Protein AF-A0A0D2XJ48-F1 (afdb_monomer)

Structure (mmCIF, N/CA/C/O backbone):
data_AF-A0A0D2XJ48-F1
#
_entry.id   AF-A0A0D2XJ48-F1
#
loop_
_atom_site.group_PDB
_atom_site.id
_atom_site.type_symbol
_atom_site.label_atom_id
_atom_site.label_alt_id
_atom_site.label_comp_id
_atom_site.label_asym_id
_atom_site.label_entity_id
_atom_site.label_seq_id
_atom_site.pdbx_PDB_ins_code
_atom_site.Cartn_x
_atom_site.Cartn_y
_atom_site.Cartn_z
_atom_site.occupancy
_atom_site.B_iso_or_equiv
_atom_site.auth_seq_id
_atom_site.auth_comp_id
_atom_site.auth_asym_id
_atom_site.auth_atom_id
_atom_site.pdbx_PDB_model_num
ATOM 1 N N . MET A 1 1 ? 9.171 -16.024 -5.294 1.00 59.59 1 MET A N 1
ATOM 2 C CA . MET A 1 1 ? 7.859 -16.659 -5.575 1.00 59.59 1 MET A CA 1
ATOM 3 C C . MET A 1 1 ? 7.313 -16.249 -6.944 1.00 59.59 1 MET A C 1
ATOM 5 O O . MET A 1 1 ? 6.963 -17.131 -7.716 1.00 59.59 1 MET A O 1
ATOM 9 N N . PHE A 1 2 ? 7.328 -14.957 -7.291 1.00 69.44 2 PHE A N 1
ATOM 10 C CA . PHE A 1 2 ? 6.800 -14.443 -8.563 1.00 69.44 2 PHE A CA 1
ATOM 11 C C . PHE A 1 2 ? 7.513 -14.964 -9.827 1.00 69.44 2 PHE A C 1
ATOM 13 O O . PHE A 1 2 ? 6.833 -15.448 -10.721 1.00 69.44 2 PHE A O 1
ATOM 20 N N . ILE A 1 3 ? 8.857 -14.976 -9.891 1.00 75.38 3 ILE A N 1
ATOM 21 C CA . ILE A 1 3 ? 9.606 -15.503 -11.062 1.00 75.38 3 ILE A CA 1
ATOM 22 C C . ILE A 1 3 ? 9.156 -16.921 -11.439 1.00 75.38 3 ILE A C 1
ATOM 24 O O . ILE A 1 3 ? 8.896 -17.204 -12.604 1.00 75.38 3 ILE A O 1
ATOM 28 N N . ASN A 1 4 ? 9.015 -17.803 -10.444 1.00 76.44 4 ASN A N 1
ATOM 29 C CA . ASN A 1 4 ? 8.556 -19.174 -10.668 1.00 76.44 4 ASN A CA 1
ATOM 30 C C . ASN A 1 4 ? 7.095 -19.230 -11.131 1.00 76.44 4 ASN A C 1
ATOM 32 O O . ASN A 1 4 ? 6.751 -20.103 -11.920 1.00 76.44 4 ASN A O 1
ATOM 36 N N . ALA A 1 5 ? 6.238 -18.326 -10.648 1.00 77.38 5 ALA A N 1
ATOM 37 C CA . ALA A 1 5 ? 4.845 -18.250 -11.076 1.00 77.38 5 ALA A CA 1
ATOM 38 C C . ALA A 1 5 ? 4.729 -17.781 -12.536 1.00 77.38 5 ALA A C 1
ATOM 40 O O . ALA A 1 5 ? 4.006 -18.404 -13.308 1.00 77.38 5 ALA A O 1
ATOM 41 N N . VAL A 1 6 ? 5.485 -16.749 -12.930 1.00 75.62 6 VAL A N 1
ATOM 42 C CA . VAL A 1 6 ? 5.532 -16.267 -14.321 1.00 75.62 6 VAL A CA 1
ATOM 43 C C . VAL A 1 6 ? 6.097 -17.341 -15.244 1.00 75.62 6 VAL A C 1
ATOM 45 O O . VAL A 1 6 ? 5.481 -17.635 -16.262 1.00 75.62 6 VAL A O 1
ATOM 48 N N . TRP A 1 7 ? 7.191 -18.002 -14.854 1.00 80.25 7 TRP A N 1
ATOM 49 C CA . TRP A 1 7 ? 7.754 -19.111 -15.627 1.00 80.25 7 TRP A CA 1
ATOM 50 C C . TRP A 1 7 ? 6.739 -20.236 -15.838 1.00 80.25 7 TRP A C 1
ATOM 52 O O . TRP A 1 7 ? 6.522 -20.669 -16.963 1.00 80.25 7 TRP A O 1
ATOM 62 N N . ARG A 1 8 ? 6.070 -20.688 -14.771 1.00 81.25 8 ARG A N 1
ATOM 63 C CA . ARG A 1 8 ? 5.076 -21.768 -14.866 1.00 81.25 8 ARG A CA 1
ATOM 64 C C . ARG A 1 8 ? 3.861 -21.391 -15.709 1.00 81.25 8 ARG A C 1
ATOM 66 O O . ARG A 1 8 ? 3.302 -22.265 -16.356 1.00 81.25 8 ARG A O 1
ATOM 73 N N . ARG A 1 9 ? 3.429 -20.127 -15.664 1.00 81.44 9 ARG A N 1
ATOM 74 C CA . ARG A 1 9 ? 2.208 -19.672 -16.342 1.00 81.44 9 ARG A CA 1
ATOM 75 C C . ARG A 1 9 ? 2.442 -19.259 -17.793 1.00 81.44 9 ARG A C 1
ATOM 77 O O . ARG A 1 9 ? 1.570 -19.481 -18.620 1.00 81.44 9 ARG A O 1
ATOM 84 N N . PHE A 1 10 ? 3.585 -18.646 -18.083 1.00 78.94 10 PHE A N 1
ATOM 85 C CA . PHE A 1 10 ? 3.854 -18.010 -19.374 1.00 78.94 10 PHE A CA 1
ATOM 86 C C . PHE A 1 10 ? 5.078 -18.579 -20.095 1.00 78.94 10 PHE A C 1
ATOM 88 O O . PHE A 1 10 ? 5.341 -18.184 -21.224 1.00 78.94 10 PHE A O 1
ATOM 95 N N . GLY A 1 11 ? 5.858 -19.466 -19.467 1.00 79.50 11 GLY A N 1
ATOM 96 C CA . GLY A 1 11 ? 7.087 -20.003 -20.063 1.00 79.50 11 GLY A CA 1
ATOM 97 C C . GLY A 1 11 ? 8.182 -18.952 -20.271 1.00 79.50 11 GLY A C 1
ATOM 98 O O . GLY A 1 11 ? 9.142 -19.200 -20.991 1.00 79.50 11 GLY A O 1
ATOM 99 N N . VAL A 1 12 ? 8.052 -17.774 -19.653 1.00 76.81 12 VAL A N 1
ATOM 100 C CA . VAL A 1 12 ? 9.039 -16.688 -19.702 1.00 76.81 12 VAL A CA 1
ATOM 101 C C . VAL A 1 12 ? 9.658 -16.551 -18.323 1.00 76.81 12 VAL A C 1
ATOM 103 O O . VAL A 1 12 ? 8.947 -16.515 -17.318 1.00 76.81 12 VAL A O 1
ATOM 106 N N . LYS A 1 13 ? 10.991 -16.502 -18.253 1.00 80.62 13 LYS A N 1
ATOM 107 C CA . LYS A 1 13 ? 11.717 -16.333 -16.992 1.00 80.62 13 LYS A CA 1
ATOM 108 C C . LYS A 1 13 ? 12.148 -14.873 -16.849 1.00 80.62 13 LYS A C 1
ATOM 110 O O . LYS A 1 13 ? 13.048 -14.448 -17.569 1.00 80.62 13 LYS A O 1
ATOM 115 N N . PRO A 1 14 ? 11.556 -14.111 -15.915 1.00 78.31 14 PRO A N 1
ATOM 116 C CA . PRO A 1 14 ? 12.022 -12.762 -15.654 1.00 78.31 14 PRO A CA 1
ATOM 117 C C . PRO A 1 14 ? 13.482 -12.719 -15.151 1.00 78.31 14 PRO A C 1
ATOM 119 O O . PRO A 1 14 ? 13.869 -13.535 -14.308 1.00 78.31 14 PRO A O 1
ATOM 122 N N . ARG A 1 15 ? 14.266 -11.744 -15.624 1.00 82.75 15 ARG A N 1
ATOM 123 C CA . ARG A 1 15 ? 15.572 -11.314 -15.106 1.00 82.75 15 ARG A CA 1
ATOM 124 C C . ARG A 1 15 ? 15.387 -10.281 -13.992 1.00 82.75 15 ARG A C 1
ATOM 126 O O . ARG A 1 15 ? 14.520 -9.417 -14.075 1.00 82.75 15 ARG A O 1
ATOM 133 N N . LEU A 1 16 ? 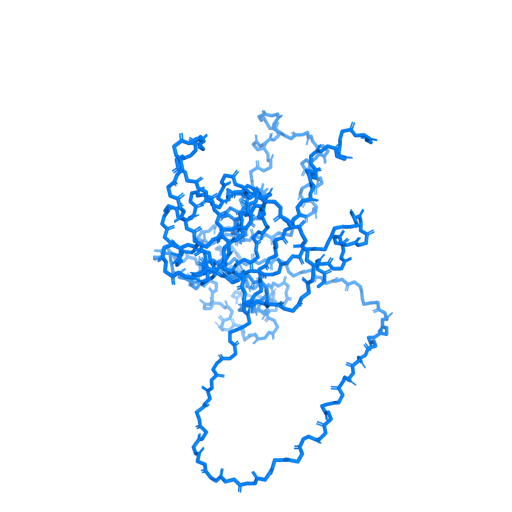16.202 -10.365 -12.942 1.00 83.19 16 LEU A N 1
ATOM 134 C CA . LEU A 1 16 ? 16.249 -9.320 -11.920 1.00 83.19 16 LEU A CA 1
ATOM 135 C C . LEU A 1 16 ? 17.254 -8.239 -12.337 1.00 83.19 16 LEU A C 1
ATOM 137 O O . LEU A 1 16 ? 18.344 -8.590 -12.782 1.00 83.19 16 LEU A O 1
ATOM 141 N N . ILE A 1 17 ? 16.901 -6.957 -12.203 1.00 84.25 17 ILE A N 1
ATOM 142 C CA . ILE A 1 17 ? 17.774 -5.821 -12.566 1.00 84.25 17 ILE A CA 1
ATOM 143 C C . ILE A 1 17 ? 17.780 -4.816 -11.410 1.00 84.25 17 ILE A C 1
ATOM 145 O O . ILE A 1 17 ? 16.722 -4.364 -10.966 1.00 84.25 17 ILE A O 1
ATOM 149 N N . ALA A 1 18 ? 18.949 -4.468 -10.876 1.00 85.81 18 ALA A N 1
ATOM 150 C CA . ALA A 1 18 ? 19.006 -3.469 -9.815 1.00 85.81 18 ALA A CA 1
ATOM 151 C C . ALA A 1 18 ? 18.770 -2.062 -10.395 1.00 85.81 18 ALA A C 1
ATOM 153 O O . ALA A 1 18 ? 19.155 -1.804 -11.535 1.00 85.81 18 ALA A O 1
ATOM 154 N N . PRO A 1 19 ? 18.207 -1.113 -9.622 1.00 87.69 19 PRO A N 1
ATOM 155 C CA . PRO A 1 19 ? 18.116 0.285 -10.050 1.00 87.69 19 PRO A CA 1
ATOM 156 C C . PRO A 1 19 ? 19.453 0.866 -10.536 1.00 87.69 19 PRO A C 1
ATOM 158 O O . PRO A 1 19 ? 19.483 1.604 -11.515 1.00 87.69 19 PRO A O 1
ATOM 161 N N . ALA A 1 20 ? 20.562 0.473 -9.898 1.00 88.31 20 ALA A N 1
ATOM 162 C CA . ALA A 1 20 ? 21.917 0.896 -10.255 1.00 88.31 20 ALA A CA 1
ATOM 163 C C . ALA A 1 20 ? 22.377 0.420 -11.648 1.00 88.31 20 ALA A C 1
ATOM 165 O O . ALA A 1 20 ? 23.288 1.013 -12.227 1.00 88.31 20 ALA A O 1
ATOM 166 N N . ASP A 1 21 ? 21.739 -0.612 -12.204 1.00 89.19 21 ASP A N 1
ATOM 167 C CA . ASP A 1 21 ? 22.064 -1.166 -13.522 1.00 89.19 21 ASP A CA 1
ATOM 168 C C . ASP A 1 21 ? 21.251 -0.517 -14.646 1.00 89.19 21 ASP A C 1
ATOM 170 O O . ASP A 1 21 ? 21.461 -0.838 -15.815 1.00 89.19 21 ASP A O 1
ATOM 174 N N . LEU A 1 22 ? 20.305 0.371 -14.321 1.00 91.00 22 LEU A N 1
ATOM 175 C CA . LEU A 1 22 ? 19.492 1.056 -15.318 1.00 91.00 22 LEU A CA 1
ATOM 176 C C . LEU A 1 22 ? 20.283 2.186 -15.981 1.00 91.00 22 LEU A C 1
ATOM 178 O O . LEU A 1 22 ? 21.027 2.931 -15.340 1.00 91.00 22 LEU A O 1
ATOM 182 N N . ARG A 1 23 ? 20.096 2.327 -17.291 1.00 91.56 23 ARG A N 1
ATOM 183 C CA . ARG A 1 23 ? 20.679 3.387 -18.114 1.00 91.56 23 ARG A CA 1
ATOM 184 C C . ARG A 1 23 ? 19.609 3.957 -19.033 1.00 91.56 23 ARG A C 1
ATOM 186 O O . ARG A 1 23 ? 18.772 3.218 -19.551 1.00 91.56 23 ARG A O 1
ATOM 193 N N . LEU A 1 24 ? 19.667 5.264 -19.257 1.00 92.69 24 LEU A N 1
ATOM 194 C CA . LEU A 1 24 ? 18.896 5.929 -20.300 1.00 92.69 24 LEU A CA 1
ATOM 195 C C . LEU A 1 24 ? 19.838 6.389 -21.399 1.00 92.69 24 LEU A C 1
ATOM 197 O O . LEU A 1 24 ? 20.848 7.032 -21.124 1.00 92.69 24 LEU A O 1
ATOM 201 N N . PHE A 1 25 ? 19.474 6.089 -22.639 1.00 90.94 25 PHE A N 1
ATOM 202 C CA . PHE A 1 25 ? 20.185 6.582 -23.810 1.00 90.94 25 PHE A CA 1
ATOM 203 C C . PHE A 1 25 ? 19.236 7.407 -24.674 1.00 90.94 25 PHE A C 1
ATOM 205 O O . PHE A 1 25 ? 18.121 6.941 -24.931 1.00 90.94 25 PHE A O 1
ATOM 212 N N . PRO A 1 26 ? 19.654 8.593 -25.149 1.00 91.50 26 PRO A N 1
ATOM 213 C CA . PRO A 1 26 ? 18.894 9.340 -26.138 1.00 91.50 26 PRO A CA 1
ATOM 214 C C . PRO A 1 26 ? 18.637 8.486 -27.382 1.00 91.50 26 PRO A C 1
ATOM 216 O O . PRO A 1 26 ? 19.522 7.772 -27.862 1.00 91.50 26 PRO A O 1
ATOM 219 N N . ASP A 1 27 ? 17.418 8.557 -27.900 1.00 88.69 27 ASP A N 1
ATOM 220 C CA . ASP A 1 27 ? 17.022 7.904 -29.139 1.00 88.69 27 ASP A CA 1
ATOM 221 C C . ASP A 1 27 ? 15.947 8.724 -29.848 1.00 88.69 27 ASP A C 1
ATOM 223 O O . ASP A 1 27 ? 14.781 8.730 -29.453 1.00 88.69 27 ASP A O 1
ATOM 227 N N . ALA A 1 28 ? 16.348 9.384 -30.934 1.00 89.50 28 ALA A N 1
ATOM 228 C CA . ALA A 1 28 ? 15.463 10.196 -31.761 1.00 89.50 28 ALA A CA 1
ATOM 229 C C . ALA A 1 28 ? 14.366 9.376 -32.465 1.00 89.50 28 ALA A C 1
ATOM 231 O O . ALA A 1 28 ? 13.389 9.949 -32.941 1.00 89.50 28 ALA A O 1
ATOM 232 N N . ARG A 1 29 ? 14.514 8.047 -32.553 1.00 86.56 29 ARG A N 1
ATOM 233 C CA . ARG A 1 29 ? 13.510 7.153 -33.151 1.00 86.56 29 ARG A CA 1
ATOM 234 C C . ARG A 1 29 ? 12.449 6.717 -32.142 1.00 86.56 29 ARG A C 1
ATOM 236 O O . ARG A 1 29 ? 11.362 6.301 -32.540 1.00 86.56 29 ARG A O 1
ATOM 243 N N . SER A 1 30 ? 12.746 6.810 -30.846 1.00 85.50 30 SER A N 1
ATOM 244 C CA . SER A 1 30 ? 11.808 6.481 -29.776 1.00 85.50 30 SER A CA 1
ATOM 245 C C . SER A 1 30 ? 10.797 7.608 -29.579 1.00 85.50 30 SER A C 1
ATOM 247 O O . SER A 1 30 ? 11.156 8.782 -29.517 1.00 85.50 30 SER A O 1
ATOM 249 N N . LYS A 1 31 ? 9.519 7.259 -29.377 1.00 84.44 31 LYS A N 1
ATOM 250 C CA . LYS A 1 31 ? 8.453 8.236 -29.075 1.00 84.44 31 LYS A CA 1
ATOM 251 C C . LYS A 1 31 ? 8.729 9.054 -27.814 1.00 84.44 31 LYS A C 1
ATOM 253 O O . LYS A 1 31 ? 8.246 10.174 -27.695 1.00 84.44 31 LYS A O 1
ATOM 258 N N . SER A 1 32 ? 9.456 8.482 -26.857 1.00 87.12 32 SER A N 1
ATOM 259 C CA . SER A 1 32 ? 9.808 9.173 -25.620 1.00 87.12 32 SER A CA 1
ATOM 260 C C . SER A 1 32 ? 11.120 9.953 -25.720 1.00 87.12 32 SER A C 1
ATOM 262 O O . SER A 1 32 ? 11.475 10.624 -24.758 1.00 87.12 32 SER A O 1
ATOM 264 N N . GLY A 1 33 ? 11.844 9.846 -26.840 1.00 91.38 33 GLY A N 1
ATOM 265 C CA . GLY A 1 33 ? 13.197 10.379 -27.004 1.00 91.38 33 GLY A CA 1
ATOM 266 C C . GLY A 1 33 ? 14.284 9.556 -26.307 1.00 91.38 33 GLY A C 1
ATOM 267 O O . GLY A 1 33 ? 15.455 9.925 -26.374 1.00 91.38 33 GLY A O 1
ATOM 268 N N . PHE A 1 34 ? 13.924 8.449 -25.643 1.00 92.56 34 PHE A N 1
ATOM 269 C CA . PHE A 1 34 ? 14.854 7.627 -24.870 1.00 92.56 34 PHE A CA 1
ATOM 270 C C . PHE A 1 34 ? 14.627 6.126 -25.059 1.00 92.56 34 PHE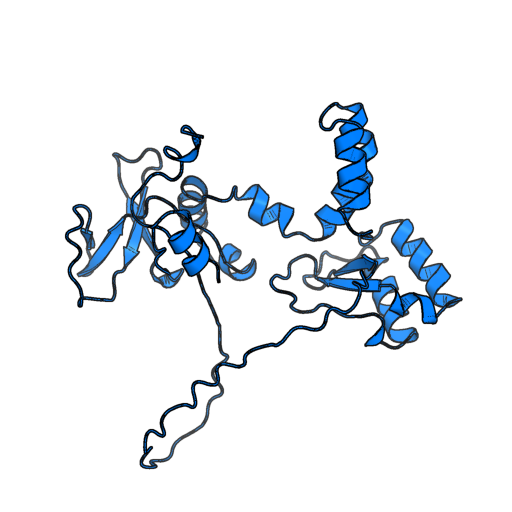 A C 1
ATOM 272 O O . PHE A 1 34 ? 13.492 5.649 -25.196 1.00 92.56 34 PHE A O 1
ATOM 279 N N . ARG A 1 35 ? 15.728 5.379 -24.956 1.00 90.69 35 ARG A N 1
ATOM 280 C CA . ARG A 1 35 ? 15.756 3.931 -24.726 1.00 90.69 35 ARG A CA 1
ATOM 281 C C . ARG A 1 35 ? 16.111 3.653 -23.273 1.00 90.69 35 ARG A C 1
ATOM 283 O O . ARG A 1 35 ? 17.044 4.251 -22.734 1.00 90.69 35 ARG A O 1
ATOM 290 N N . LEU A 1 36 ? 15.355 2.749 -22.657 1.00 91.44 36 LEU A N 1
ATOM 291 C CA . LEU A 1 36 ? 15.633 2.235 -21.322 1.00 91.44 36 LEU A CA 1
ATOM 292 C C . LEU A 1 36 ? 16.476 0.974 -21.470 1.00 91.44 36 LEU A C 1
AT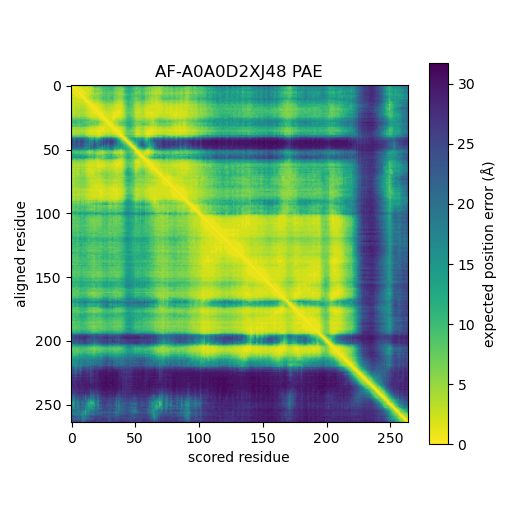OM 294 O O . LEU A 1 36 ? 16.049 0.041 -22.142 1.00 91.44 36 LEU A O 1
ATOM 298 N N . CYS A 1 37 ? 17.644 0.938 -20.842 1.00 90.81 37 CYS A N 1
ATOM 299 C CA . CYS A 1 37 ? 18.577 -0.176 -20.954 1.00 90.81 37 CYS A CA 1
ATOM 300 C C . CYS A 1 37 ? 19.047 -0.660 -19.582 1.00 90.81 37 CYS A C 1
ATOM 302 O O . CYS A 1 37 ? 18.974 0.064 -18.589 1.00 90.81 37 CYS A O 1
ATOM 304 N N . SER A 1 38 ? 19.560 -1.886 -19.545 1.00 90.00 38 SER A N 1
ATOM 305 C CA . SER A 1 38 ? 20.201 -2.493 -18.381 1.00 90.00 38 SER A CA 1
ATOM 306 C C . SER A 1 38 ? 21.627 -2.906 -18.709 1.00 90.00 38 SER A C 1
ATOM 308 O O . SER A 1 38 ? 21.878 -3.486 -19.767 1.00 90.00 38 SER A O 1
ATOM 310 N N . VAL A 1 39 ? 22.546 -2.642 -17.781 1.00 89.00 39 VAL A N 1
ATOM 311 C CA . VAL A 1 39 ? 23.914 -3.167 -17.826 1.00 89.00 39 VAL A CA 1
ATOM 312 C C . VAL A 1 39 ? 23.894 -4.685 -17.626 1.00 89.00 39 VAL A C 1
ATOM 314 O O . VAL A 1 39 ? 23.168 -5.212 -16.778 1.00 89.00 39 VAL A O 1
ATOM 317 N N . ILE A 1 40 ? 24.682 -5.398 -18.430 1.00 84.19 40 ILE A N 1
ATOM 318 C CA . ILE A 1 40 ? 24.895 -6.839 -18.303 1.00 84.19 40 ILE A CA 1
ATOM 319 C C . ILE A 1 40 ? 26.248 -7.079 -17.632 1.00 84.19 40 ILE A C 1
ATOM 321 O O . ILE A 1 40 ? 27.288 -6.714 -18.174 1.00 84.19 40 ILE A O 1
ATOM 325 N N . HIS A 1 41 ? 26.220 -7.743 -16.476 1.00 76.19 41 HIS A N 1
ATOM 326 C CA . HIS A 1 41 ? 27.425 -8.107 -15.716 1.00 76.19 41 HIS A CA 1
ATOM 327 C C . HIS A 1 41 ? 27.948 -9.512 -16.028 1.00 76.19 41 HIS A C 1
ATOM 329 O O . HIS A 1 41 ? 29.082 -9.831 -15.683 1.00 76.19 41 HIS A O 1
ATOM 335 N N . ASP A 1 42 ? 27.139 -10.350 -16.680 1.00 67.31 42 ASP A N 1
ATOM 336 C CA . ASP A 1 42 ? 27.473 -11.746 -16.954 1.00 67.31 42 ASP A CA 1
ATOM 337 C C . ASP A 1 42 ? 27.963 -11.925 -18.400 1.00 67.31 42 ASP A C 1
ATOM 339 O O . ASP A 1 42 ? 27.241 -11.618 -19.354 1.00 67.31 42 ASP A O 1
ATOM 343 N N . ARG A 1 43 ? 29.205 -12.400 -18.568 1.00 54.62 43 ARG A N 1
ATOM 344 C CA . ARG A 1 43 ? 29.747 -12.836 -19.871 1.00 54.62 43 ARG A CA 1
ATOM 345 C C . ARG A 1 43 ? 29.484 -14.322 -20.133 1.00 54.62 43 ARG A C 1
ATOM 347 O O . ARG A 1 43 ? 29.711 -14.770 -21.257 1.00 54.62 43 ARG A O 1
ATOM 354 N N . ASP A 1 44 ? 28.982 -15.066 -19.148 1.00 44.97 44 ASP A N 1
ATOM 355 C CA . ASP A 1 44 ? 28.867 -16.516 -19.224 1.00 44.97 44 ASP A CA 1
ATOM 356 C C . ASP A 1 44 ? 27.435 -16.947 -19.549 1.00 44.97 44 ASP A C 1
ATOM 358 O O . ASP A 1 44 ? 26.589 -17.175 -18.689 1.00 44.97 44 ASP A O 1
ATOM 362 N N . GLY A 1 45 ? 27.169 -17.117 -20.843 1.00 44.22 45 GLY A N 1
ATOM 363 C CA . GLY A 1 45 ? 26.006 -17.872 -21.298 1.00 44.22 45 GLY A CA 1
ATOM 364 C C . GLY A 1 45 ? 25.349 -17.268 -22.521 1.00 44.22 45 GLY A C 1
ATOM 365 O O . GLY A 1 45 ? 24.721 -16.214 -22.467 1.00 44.22 45 GLY A O 1
ATOM 366 N N . GLN A 1 46 ? 25.493 -17.981 -23.634 1.00 48.22 46 GLN A N 1
ATOM 367 C CA . GLN A 1 46 ? 24.872 -17.711 -24.921 1.00 48.22 46 GLN A CA 1
ATOM 368 C C . GLN A 1 46 ? 23.413 -17.264 -24.784 1.00 48.22 46 GLN A C 1
ATOM 370 O O . GLN A 1 46 ? 22.522 -18.075 -24.547 1.00 48.22 46 GLN A O 1
ATOM 375 N N . VAL A 1 47 ? 23.161 -15.985 -25.053 1.00 46.66 47 VAL A N 1
ATOM 376 C CA . VAL A 1 47 ? 21.920 -15.605 -25.717 1.00 46.66 47 VAL A CA 1
ATOM 377 C C . VAL A 1 47 ? 22.259 -14.592 -26.801 1.00 46.66 47 VAL A C 1
ATOM 379 O O . VAL A 1 47 ? 22.649 -13.458 -26.524 1.00 46.66 47 VAL A O 1
ATOM 382 N N . LEU A 1 48 ? 22.177 -15.056 -28.047 1.00 46.16 48 LEU A N 1
ATOM 383 C CA . LEU A 1 48 ? 22.206 -14.245 -29.258 1.00 46.16 48 LEU A CA 1
ATOM 384 C C . LEU A 1 48 ? 20.939 -13.379 -29.266 1.00 46.16 48 LEU A C 1
ATOM 386 O O . LEU A 1 48 ? 19.891 -13.805 -29.744 1.00 46.16 48 LEU A O 1
ATOM 390 N N . HIS A 1 49 ? 21.007 -12.182 -28.690 1.00 50.91 49 HIS A N 1
ATOM 391 C CA . HIS A 1 49 ? 19.938 -11.194 -28.805 1.00 50.91 49 HIS A CA 1
ATOM 392 C C . HIS A 1 49 ? 20.429 -9.997 -29.617 1.00 50.91 49 HIS A C 1
ATOM 394 O O . HIS A 1 49 ? 21.482 -9.425 -29.344 1.00 50.91 49 HIS A O 1
ATOM 400 N N . THR A 1 50 ? 19.640 -9.632 -30.625 1.00 52.81 50 THR A N 1
ATOM 401 C CA . THR A 1 50 ? 19.905 -8.637 -31.677 1.00 52.81 50 THR A CA 1
ATOM 402 C C . THR A 1 50 ? 20.024 -7.183 -31.198 1.00 52.81 50 THR A C 1
ATOM 404 O O . THR A 1 50 ? 20.241 -6.302 -32.021 1.00 52.81 50 THR A O 1
ATOM 407 N N . TRP A 1 51 ? 19.910 -6.911 -29.894 1.00 65.31 51 TRP A N 1
ATOM 408 C CA . TRP A 1 51 ? 19.778 -5.548 -29.350 1.00 65.31 51 TRP A CA 1
ATOM 409 C C . TRP A 1 51 ? 20.737 -5.245 -28.190 1.00 65.31 51 TRP A C 1
ATOM 411 O O . TRP A 1 51 ? 20.447 -4.414 -27.328 1.00 65.31 51 TRP A O 1
ATOM 421 N N . ARG A 1 52 ? 21.892 -5.919 -28.154 1.00 77.62 52 ARG A N 1
ATOM 422 C CA . ARG A 1 52 ? 23.001 -5.554 -27.262 1.00 77.62 52 ARG A CA 1
ATOM 423 C C . ARG A 1 52 ? 23.894 -4.528 -27.939 1.00 77.62 52 ARG A C 1
ATOM 425 O O . ARG A 1 52 ? 24.220 -4.675 -29.115 1.00 77.62 52 ARG A O 1
ATOM 432 N N . PHE A 1 53 ? 24.328 -3.522 -27.194 1.00 77.50 53 PHE A N 1
ATOM 433 C CA . PHE A 1 53 ? 25.307 -2.560 -27.687 1.00 77.50 53 PHE A CA 1
ATOM 434 C C . PHE A 1 53 ? 26.306 -2.187 -26.600 1.00 77.50 53 PHE A C 1
ATOM 436 O O . PHE A 1 53 ? 26.028 -2.297 -25.405 1.00 77.50 53 PHE A O 1
ATOM 443 N N . VAL A 1 54 ? 27.485 -1.756 -27.037 1.00 80.75 54 VAL A N 1
ATOM 444 C CA . VAL A 1 54 ? 28.513 -1.213 -26.153 1.00 80.75 54 VAL A CA 1
ATOM 445 C C . VAL A 1 54 ? 28.233 0.276 -25.988 1.00 80.75 54 VAL A C 1
ATOM 447 O O . VAL A 1 54 ? 28.200 1.023 -26.967 1.00 80.75 54 VAL A O 1
ATOM 450 N N . ALA A 1 55 ? 27.967 0.697 -24.757 1.00 78.38 55 ALA A N 1
ATOM 451 C CA . ALA A 1 55 ? 27.777 2.092 -24.400 1.00 78.38 55 ALA A CA 1
ATOM 452 C C . ALA A 1 55 ? 29.102 2.874 -24.527 1.00 78.38 55 ALA A C 1
ATOM 454 O O . ALA A 1 55 ? 30.175 2.268 -24.486 1.00 78.38 55 ALA A O 1
ATOM 455 N N . PRO A 1 56 ? 29.067 4.219 -24.606 1.00 70.94 56 PRO A N 1
ATOM 456 C CA . PRO A 1 56 ? 30.271 5.048 -24.762 1.00 70.94 56 PRO A CA 1
ATOM 457 C C . PRO A 1 56 ? 31.368 4.824 -23.706 1.00 70.94 56 PRO A C 1
ATOM 459 O O . PRO A 1 56 ? 32.534 5.090 -2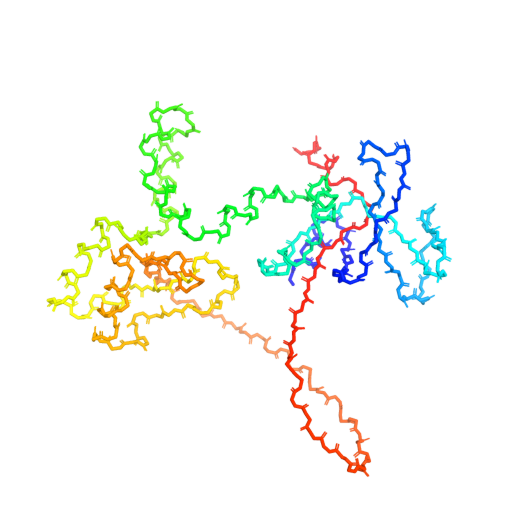3.974 1.00 70.94 56 PRO A O 1
ATOM 462 N N . TYR A 1 57 ? 31.013 4.302 -22.528 1.00 74.38 57 TYR A N 1
ATOM 463 C CA . TYR A 1 57 ? 31.935 4.010 -21.423 1.00 74.38 57 TYR A CA 1
ATOM 464 C C . TYR A 1 57 ? 32.349 2.530 -21.332 1.00 74.38 57 TYR A C 1
ATOM 466 O O . TYR A 1 57 ? 32.884 2.097 -20.316 1.00 74.38 57 TYR A O 1
ATOM 474 N N . GLY A 1 58 ? 32.085 1.733 -22.372 1.00 79.31 58 GLY A N 1
ATOM 475 C CA . GLY A 1 58 ? 32.471 0.320 -22.440 1.00 79.31 58 GLY A CA 1
ATOM 476 C C . GLY A 1 58 ? 31.516 -0.653 -21.741 1.00 79.31 58 GLY A C 1
ATOM 477 O O . GLY A 1 58 ? 31.750 -1.860 -21.776 1.00 79.31 58 GLY A O 1
ATOM 478 N N . GLU A 1 59 ? 30.429 -0.165 -21.134 1.00 85.19 59 GLU A N 1
ATOM 479 C CA . GLU A 1 59 ? 29.384 -1.019 -20.561 1.00 85.19 59 GLU A CA 1
ATOM 480 C C . GLU A 1 59 ? 28.622 -1.753 -21.674 1.00 85.19 59 GLU A C 1
ATOM 482 O O . GLU A 1 59 ? 28.237 -1.153 -22.678 1.00 85.19 59 GLU A O 1
ATOM 487 N N . ILE A 1 60 ? 28.365 -3.049 -21.494 1.00 86.50 60 ILE A N 1
ATOM 488 C CA . ILE A 1 60 ? 27.476 -3.798 -22.387 1.00 86.50 60 ILE A CA 1
ATOM 489 C C . ILE A 1 60 ? 26.050 -3.608 -21.882 1.00 86.50 60 ILE A C 1
ATOM 491 O O . ILE A 1 60 ? 25.724 -3.989 -20.755 1.00 86.50 60 ILE A O 1
ATOM 495 N N . CYS A 1 61 ? 25.201 -3.034 -22.726 1.00 87.62 61 CYS A N 1
ATOM 496 C CA . CYS A 1 61 ? 23.817 -2.736 -22.398 1.00 87.62 61 CYS A CA 1
ATOM 497 C C . CYS A 1 61 ? 22.848 -3.543 -23.263 1.00 87.62 61 CYS A C 1
ATOM 499 O O . CYS A 1 61 ? 23.098 -3.799 -24.441 1.00 87.62 61 CYS A O 1
ATOM 501 N N . GLU A 1 62 ? 21.712 -3.899 -22.672 1.00 87.38 62 GLU A N 1
ATOM 502 C CA . GLU A 1 62 ? 20.562 -4.506 -23.346 1.00 87.38 62 GLU A CA 1
ATOM 503 C C . GLU A 1 62 ? 19.324 -3.633 -23.143 1.00 87.38 62 GLU A C 1
ATOM 505 O O . GLU A 1 62 ? 19.086 -3.135 -22.040 1.00 87.38 62 GLU A O 1
ATOM 510 N N . GLU A 1 63 ? 18.549 -3.440 -24.209 1.00 87.75 63 GLU A N 1
ATOM 511 C CA . GLU A 1 63 ? 17.307 -2.670 -24.161 1.00 87.75 63 GLU A CA 1
ATOM 512 C C . GLU A 1 63 ? 16.208 -3.401 -23.373 1.00 87.75 63 GLU A C 1
ATOM 514 O O . GLU A 1 63 ? 16.020 -4.614 -23.476 1.00 87.75 63 GLU A O 1
ATOM 519 N N . ILE A 1 64 ? 15.461 -2.633 -22.582 1.00 87.50 64 ILE A N 1
ATOM 520 C CA . ILE A 1 64 ? 14.342 -3.092 -21.767 1.00 87.50 64 ILE A CA 1
ATOM 521 C C . ILE A 1 64 ? 13.030 -2.631 -22.406 1.00 87.50 64 ILE A C 1
ATOM 523 O O . ILE A 1 64 ? 12.749 -1.433 -22.500 1.00 87.50 64 ILE A O 1
ATOM 527 N N . TYR A 1 65 ? 12.183 -3.595 -22.763 1.00 85.38 65 TYR A N 1
ATOM 528 C CA . TYR A 1 65 ? 10.878 -3.333 -23.382 1.00 85.38 65 TYR A CA 1
ATOM 529 C C . TYR A 1 65 ? 9.718 -3.302 -22.381 1.00 85.38 65 TYR A C 1
ATOM 531 O O . TYR A 1 65 ? 8.760 -2.560 -22.579 1.00 85.38 65 TYR A O 1
ATOM 539 N N . GLN A 1 66 ? 9.803 -4.069 -21.291 1.00 85.25 66 GLN A N 1
ATOM 540 C CA . GLN A 1 66 ? 8.742 -4.159 -20.289 1.00 85.25 66 GLN A CA 1
ATOM 541 C C . GLN A 1 66 ? 9.323 -4.316 -18.883 1.00 85.25 66 GLN A C 1
ATOM 543 O O . GLN A 1 66 ? 10.328 -5.004 -18.689 1.00 85.25 66 GLN A O 1
ATOM 548 N N . VAL A 1 67 ? 8.679 -3.690 -17.893 1.00 83.00 67 VAL A N 1
ATOM 549 C CA . VAL A 1 67 ? 9.141 -3.703 -16.498 1.00 83.00 67 VAL A CA 1
ATOM 550 C C . VAL A 1 67 ? 8.025 -4.082 -15.525 1.00 83.00 67 VAL A C 1
ATOM 552 O O . VAL A 1 67 ? 6.883 -3.645 -15.660 1.00 83.00 67 VAL A O 1
ATOM 555 N N . GLY A 1 68 ? 8.359 -4.896 -14.523 1.00 82.12 68 GLY A N 1
ATOM 556 C CA . GLY A 1 68 ? 7.533 -5.130 -13.343 1.00 82.12 68 GLY A CA 1
ATOM 557 C C . GLY A 1 68 ? 8.201 -4.490 -12.130 1.00 82.12 68 GLY A C 1
ATOM 558 O O . GLY A 1 68 ? 9.355 -4.777 -11.819 1.00 82.12 68 GLY A O 1
ATOM 559 N N . LEU A 1 69 ? 7.499 -3.600 -11.434 1.00 81.62 69 LEU A N 1
ATOM 560 C CA . LEU A 1 69 ? 8.078 -2.919 -10.277 1.00 81.62 69 LEU A CA 1
ATOM 561 C C . LEU A 1 69 ? 7.821 -3.695 -8.986 1.00 81.62 69 LEU A C 1
ATOM 563 O O . LEU A 1 69 ? 6.677 -3.959 -8.625 1.00 81.62 69 LEU A O 1
ATOM 567 N N . GLU A 1 70 ? 8.905 -4.003 -8.275 1.00 78.62 70 GLU A N 1
ATOM 568 C CA . GLU A 1 70 ? 8.888 -4.543 -6.910 1.00 78.62 70 GLU A CA 1
ATOM 569 C C . GLU A 1 70 ? 9.791 -3.707 -5.981 1.00 78.62 70 GLU A C 1
ATOM 571 O O . GLU A 1 70 ? 10.593 -4.232 -5.214 1.00 78.62 70 GLU A O 1
ATOM 576 N N . LEU A 1 71 ? 9.675 -2.380 -6.066 1.00 75.44 71 LEU A N 1
ATOM 577 C CA . LEU A 1 71 ? 10.461 -1.435 -5.266 1.00 75.44 71 LEU A CA 1
ATOM 578 C C . LEU A 1 71 ? 9.713 -1.007 -4.000 1.00 75.44 71 LEU A C 1
ATOM 580 O O . LEU A 1 71 ? 8.490 -0.855 -3.995 1.00 75.44 71 LEU A O 1
ATOM 584 N N . HIS A 1 72 ? 10.452 -0.746 -2.924 1.00 75.38 72 HIS A N 1
ATOM 585 C CA . HIS A 1 72 ? 9.930 0.029 -1.806 1.00 75.38 72 HIS A CA 1
ATOM 586 C C . HIS A 1 72 ? 9.678 1.479 -2.238 1.00 75.38 72 HIS A C 1
ATOM 588 O O . HIS A 1 72 ? 10.383 2.021 -3.086 1.00 75.38 72 HIS A O 1
ATOM 594 N N . GLN A 1 73 ? 8.732 2.157 -1.584 1.00 73.81 73 GLN A N 1
ATOM 595 C CA . GLN A 1 73 ? 8.391 3.547 -1.907 1.00 73.81 73 GLN A CA 1
ATOM 596 C C . GLN A 1 73 ? 9.613 4.481 -1.884 1.00 73.81 73 GLN A C 1
ATOM 598 O O . GLN A 1 73 ? 9.755 5.331 -2.753 1.00 73.81 73 GLN A O 1
ATOM 603 N N . ARG A 1 74 ? 10.529 4.293 -0.923 1.00 76.88 74 ARG A N 1
ATOM 604 C CA . ARG A 1 74 ? 11.781 5.066 -0.837 1.00 76.88 74 ARG A CA 1
ATOM 605 C C . ARG A 1 74 ? 12.722 4.828 -2.020 1.00 76.88 74 ARG A C 1
ATOM 607 O O . ARG A 1 74 ? 13.398 5.752 -2.440 1.00 76.88 74 ARG A O 1
ATOM 614 N N . GLU A 1 75 ? 12.764 3.603 -2.543 1.00 79.69 75 GLU A N 1
ATOM 615 C CA . GLU A 1 75 ? 13.604 3.254 -3.693 1.00 79.69 75 GLU A CA 1
ATOM 616 C C . GLU A 1 75 ? 13.018 3.865 -4.964 1.00 79.69 75 GLU A C 1
ATOM 618 O O . GLU A 1 75 ? 13.760 4.371 -5.795 1.00 79.69 75 GLU A O 1
ATOM 623 N N . LEU A 1 76 ? 11.687 3.889 -5.078 1.00 81.19 76 LEU A N 1
ATOM 624 C CA . LEU A 1 76 ? 11.002 4.570 -6.170 1.00 81.19 76 LEU A CA 1
ATOM 625 C C . LEU A 1 76 ? 11.260 6.084 -6.141 1.00 81.19 76 LEU A C 1
ATOM 627 O O . LEU A 1 76 ? 11.555 6.668 -7.174 1.00 81.19 76 LEU A O 1
ATOM 631 N N . LEU A 1 77 ? 11.183 6.713 -4.964 1.00 81.94 77 LEU A N 1
ATOM 632 C CA . LEU A 1 77 ? 11.437 8.150 -4.798 1.00 81.94 77 LEU A CA 1
ATOM 633 C C . LEU A 1 77 ? 12.907 8.545 -5.002 1.00 81.94 77 LEU A C 1
ATOM 635 O O . LEU A 1 77 ? 13.181 9.712 -5.250 1.00 81.94 77 LEU A O 1
ATOM 639 N N . ALA A 1 78 ? 13.836 7.595 -4.885 1.00 86.94 78 ALA A N 1
ATOM 640 C CA . ALA A 1 78 ? 15.259 7.824 -5.120 1.00 86.94 78 ALA A CA 1
ATOM 641 C C . ALA A 1 78 ? 15.645 7.767 -6.610 1.00 86.94 78 ALA A C 1
ATOM 643 O O . ALA A 1 78 ? 16.785 8.067 -6.952 1.00 86.94 78 ALA A O 1
ATOM 644 N N . LEU A 1 79 ? 14.733 7.346 -7.493 1.00 88.56 79 LEU A N 1
ATOM 645 C CA . LEU A 1 79 ? 14.974 7.349 -8.932 1.00 88.56 79 LEU A CA 1
ATOM 646 C C . LEU A 1 79 ? 14.819 8.760 -9.500 1.00 88.56 79 LEU A C 1
ATOM 648 O O . LEU A 1 79 ? 13.869 9.472 -9.178 1.00 88.56 79 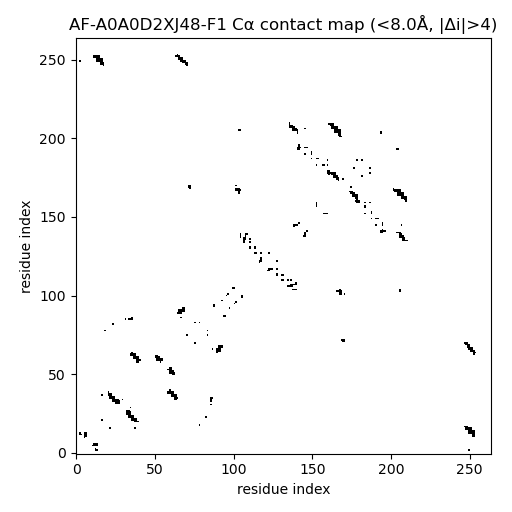LEU A O 1
ATOM 652 N N . GLU A 1 80 ? 15.709 9.115 -10.424 1.00 91.25 80 GLU A N 1
ATOM 653 C CA . GLU A 1 80 ? 15.622 10.377 -11.156 1.00 91.25 80 GLU A CA 1
ATOM 654 C C . GLU A 1 80 ? 14.278 10.513 -11.901 1.00 91.25 80 GLU A C 1
ATOM 656 O O . GLU A 1 80 ? 13.779 9.521 -12.454 1.00 91.25 80 GLU A O 1
ATOM 661 N N . PRO A 1 81 ? 13.697 11.726 -11.999 1.00 91.56 81 PRO A N 1
ATOM 662 C CA . PRO A 1 81 ? 12.384 11.933 -12.613 1.00 91.56 81 PRO A CA 1
ATOM 663 C C . PRO A 1 81 ? 12.258 11.374 -14.036 1.00 91.56 81 PRO A C 1
ATOM 665 O O . PRO A 1 81 ? 11.244 10.764 -14.380 1.00 91.56 81 PRO A O 1
ATOM 668 N N . GLU A 1 82 ? 13.296 11.527 -14.864 1.00 93.31 82 GLU A N 1
ATOM 669 C CA . GLU A 1 82 ? 13.271 11.009 -16.236 1.00 93.31 82 GLU A CA 1
ATOM 670 C C . GLU A 1 82 ? 13.363 9.474 -16.266 1.00 93.31 82 GLU A C 1
ATOM 672 O O . GLU A 1 82 ? 12.673 8.829 -17.053 1.00 93.31 82 GLU A O 1
ATOM 677 N N . MET A 1 83 ? 14.115 8.858 -15.345 1.00 92.44 83 MET A N 1
ATOM 678 C CA . MET A 1 83 ? 14.128 7.399 -15.181 1.00 92.44 83 MET A CA 1
ATOM 679 C C . MET A 1 83 ? 12.740 6.883 -14.802 1.00 92.44 83 MET A C 1
ATOM 681 O O . MET A 1 83 ? 12.234 5.947 -15.426 1.00 92.44 83 MET A O 1
ATOM 685 N N . LEU A 1 84 ? 12.083 7.534 -13.838 1.00 90.00 84 LEU A N 1
ATOM 686 C CA . LEU A 1 84 ? 10.711 7.212 -13.454 1.00 90.00 84 LEU A CA 1
ATOM 687 C C . LEU A 1 84 ? 9.755 7.322 -14.637 1.00 90.00 84 LEU A C 1
ATOM 689 O O . LEU A 1 84 ? 8.954 6.414 -14.851 1.00 90.00 84 LEU A O 1
ATOM 693 N N . ARG A 1 85 ? 9.855 8.383 -15.442 1.00 90.56 85 ARG A N 1
ATOM 694 C CA . ARG A 1 85 ? 9.027 8.557 -16.641 1.00 90.56 85 ARG A CA 1
ATOM 695 C C . ARG A 1 85 ? 9.215 7.405 -17.627 1.00 90.56 85 ARG A C 1
ATOM 697 O O . ARG A 1 85 ? 8.230 6.819 -18.074 1.00 90.56 85 ARG A O 1
ATOM 704 N N . GLN A 1 86 ? 10.457 7.037 -17.934 1.00 91.06 86 GLN A N 1
ATOM 705 C CA . GLN A 1 86 ? 10.746 5.966 -18.892 1.00 91.06 86 GLN A CA 1
ATOM 706 C C . GLN A 1 86 ? 10.329 4.580 -18.389 1.00 91.06 86 GLN A C 1
ATOM 708 O O . GLN A 1 86 ? 9.845 3.768 -19.184 1.00 91.06 86 GLN A O 1
ATOM 713 N N . ILE A 1 87 ? 10.456 4.328 -17.085 1.00 89.81 87 ILE A N 1
ATOM 714 C CA . ILE A 1 87 ? 9.915 3.140 -16.414 1.00 89.81 87 ILE A CA 1
ATOM 715 C C . ILE A 1 87 ? 8.387 3.129 -16.511 1.00 89.81 87 ILE A C 1
ATOM 717 O O . ILE A 1 87 ? 7.810 2.118 -16.900 1.00 89.81 87 ILE A O 1
ATOM 721 N N . SER A 1 88 ? 7.730 4.255 -16.221 1.00 87.88 88 SER A N 1
ATOM 722 C CA . SER A 1 88 ? 6.264 4.380 -16.211 1.00 87.88 88 SER A CA 1
ATOM 723 C C . SER A 1 88 ? 5.638 4.024 -17.557 1.00 87.88 88 SER A C 1
ATOM 725 O O . SER A 1 88 ? 4.594 3.383 -17.597 1.00 87.88 88 SER A O 1
ATOM 727 N N . LEU A 1 89 ? 6.296 4.394 -18.659 1.00 88.38 89 LEU A N 1
ATOM 728 C CA . LEU A 1 89 ? 5.840 4.097 -20.022 1.00 88.38 89 LEU A CA 1
ATOM 729 C C . LEU A 1 89 ? 5.911 2.605 -20.387 1.00 88.38 89 LEU A C 1
ATOM 731 O O . LEU A 1 89 ? 5.273 2.185 -21.347 1.00 88.38 89 LEU A O 1
ATOM 735 N N . ARG A 1 90 ? 6.704 1.816 -19.653 1.00 86.62 90 ARG A N 1
ATOM 736 C CA . ARG A 1 90 ? 6.985 0.393 -19.925 1.00 86.62 90 ARG A CA 1
ATOM 737 C C . ARG A 1 90 ? 6.494 -0.523 -18.804 1.00 86.62 90 ARG A C 1
ATOM 739 O O . ARG A 1 90 ? 6.657 -1.744 -18.879 1.00 86.62 90 ARG A O 1
ATOM 746 N N . CYS A 1 91 ? 5.959 0.059 -17.733 1.00 84.06 91 CYS A N 1
ATOM 747 C CA . CYS A 1 91 ? 5.575 -0.674 -16.543 1.00 84.06 91 CYS A CA 1
ATOM 748 C C . CYS A 1 91 ? 4.282 -1.437 -16.792 1.00 84.06 91 CYS A C 1
ATOM 750 O O . CYS A 1 91 ? 3.286 -0.875 -17.239 1.00 84.06 91 CYS A O 1
ATOM 752 N N . PHE A 1 92 ? 4.299 -2.727 -16.464 1.00 77.25 92 PHE A N 1
ATOM 753 C CA . PHE A 1 92 ? 3.100 -3.554 -16.488 1.00 77.25 92 PHE A CA 1
ATOM 754 C C . PHE A 1 92 ? 2.048 -3.041 -15.494 1.00 77.25 92 PHE A C 1
ATOM 756 O O . PHE A 1 92 ? 0.853 -3.061 -15.777 1.00 77.25 92 PHE A O 1
ATOM 763 N N . ASN A 1 93 ? 2.495 -2.549 -14.336 1.00 72.50 93 ASN A N 1
ATOM 764 C CA . ASN A 1 93 ? 1.626 -1.923 -13.349 1.00 72.50 93 ASN A CA 1
ATOM 765 C C . ASN A 1 93 ? 1.501 -0.427 -13.655 1.00 72.50 93 ASN A C 1
ATOM 767 O O . ASN A 1 93 ? 2.508 0.275 -13.730 1.00 72.50 93 ASN A O 1
ATOM 771 N N . ASP A 1 94 ? 0.274 0.083 -13.748 1.00 77.81 94 ASP A N 1
ATOM 772 C CA . ASP A 1 94 ? 0.043 1.527 -13.817 1.00 77.81 94 ASP A CA 1
ATOM 773 C C . ASP A 1 94 ? 0.663 2.210 -12.580 1.00 77.81 94 ASP A C 1
ATOM 775 O O . ASP A 1 94 ? 0.430 1.786 -11.445 1.00 77.81 94 ASP A O 1
ATOM 779 N N . MET A 1 95 ? 1.453 3.270 -12.771 1.00 77.31 95 MET A N 1
ATOM 780 C CA . MET A 1 95 ? 2.114 3.968 -11.660 1.00 77.31 95 MET A CA 1
ATOM 781 C C . MET A 1 95 ? 1.131 4.530 -10.634 1.00 77.31 95 MET A C 1
ATOM 783 O O . MET A 1 95 ? 1.444 4.565 -9.446 1.00 77.31 95 MET A O 1
ATOM 787 N N . ARG A 1 96 ? -0.076 4.917 -11.056 1.00 76.12 96 ARG A N 1
ATOM 788 C CA . ARG A 1 96 ? -1.151 5.320 -10.142 1.00 76.12 96 ARG A CA 1
ATOM 789 C C . ARG A 1 96 ? -1.581 4.141 -9.285 1.00 76.12 96 ARG A C 1
ATOM 791 O O . ARG A 1 96 ? -1.845 4.329 -8.109 1.00 76.12 96 ARG A O 1
ATOM 798 N N . THR A 1 97 ? -1.588 2.926 -9.831 1.00 72.81 97 THR A N 1
ATOM 799 C CA . THR A 1 97 ? -1.848 1.712 -9.044 1.00 72.81 97 THR A CA 1
ATOM 800 C C . THR A 1 97 ? -0.762 1.520 -7.991 1.00 72.81 97 THR A C 1
ATOM 802 O O . THR A 1 97 ? -1.083 1.317 -6.829 1.00 72.81 97 THR A O 1
ATOM 805 N N . ILE A 1 98 ? 0.515 1.669 -8.346 1.00 73.81 98 ILE A N 1
ATOM 806 C CA . ILE A 1 98 ? 1.617 1.536 -7.378 1.00 73.81 98 ILE A CA 1
ATOM 807 C C . ILE A 1 98 ? 1.511 2.608 -6.283 1.00 73.81 98 ILE A C 1
ATOM 809 O O . ILE A 1 98 ? 1.571 2.299 -5.099 1.00 73.81 98 ILE A O 1
ATOM 813 N N . LEU A 1 99 ? 1.303 3.869 -6.656 1.00 72.25 99 LEU A N 1
ATOM 814 C CA . LEU A 1 99 ? 1.307 4.978 -5.702 1.00 72.25 99 LEU A CA 1
ATOM 815 C C . LEU A 1 99 ? 0.028 5.062 -4.857 1.00 72.25 99 LEU A C 1
ATOM 817 O O . LEU A 1 99 ? 0.100 5.444 -3.692 1.00 72.25 99 LEU A O 1
ATOM 821 N N . LEU A 1 100 ? -1.131 4.706 -5.419 1.00 74.12 100 LEU A N 1
ATOM 822 C CA . LEU A 1 100 ? -2.422 4.804 -4.733 1.00 74.12 100 LEU A CA 1
ATOM 823 C C . LEU A 1 100 ? -2.806 3.495 -4.041 1.00 74.12 100 LEU A C 1
ATOM 825 O O . LEU A 1 100 ? -3.217 3.524 -2.889 1.00 74.12 100 LEU A O 1
ATOM 829 N N . VAL A 1 101 ? -2.657 2.332 -4.682 1.00 68.81 101 VAL A N 1
ATOM 830 C CA . VAL A 1 101 ? -3.126 1.058 -4.094 1.00 68.81 101 VAL A CA 1
ATOM 831 C C . VAL A 1 101 ? -2.238 0.597 -2.937 1.00 68.81 101 VAL A C 1
ATOM 833 O O . VAL A 1 101 ? -2.722 -0.073 -2.025 1.00 68.81 101 VAL A O 1
ATOM 836 N N . HIS A 1 102 ? -0.956 0.975 -2.913 1.00 72.06 102 HIS A N 1
ATOM 837 C CA . HIS A 1 102 ? -0.097 0.688 -1.760 1.00 72.06 102 HIS A CA 1
ATOM 838 C C . HIS A 1 102 ? -0.354 1.605 -0.557 1.00 72.06 102 HIS A C 1
ATOM 840 O O . HIS A 1 102 ? 0.072 1.272 0.553 1.00 72.06 102 HIS A O 1
ATOM 846 N N . ASP A 1 103 ? -1.077 2.711 -0.743 1.00 81.88 103 ASP A N 1
ATOM 847 C CA . ASP A 1 103 ? -1.511 3.559 0.358 1.00 81.88 103 ASP A CA 1
ATOM 848 C C . ASP A 1 103 ? -2.665 2.885 1.107 1.00 81.88 103 ASP A C 1
ATOM 850 O O . ASP A 1 103 ? -3.790 2.767 0.618 1.00 81.88 103 ASP A O 1
ATOM 854 N N . LYS A 1 104 ? -2.404 2.446 2.341 1.00 87.62 104 LYS A N 1
ATOM 855 C CA . LYS A 1 104 ? -3.405 1.699 3.119 1.00 87.62 104 LYS A CA 1
ATOM 856 C C . LYS A 1 104 ? -4.646 2.519 3.468 1.00 87.62 104 LYS A C 1
ATOM 858 O O . LYS A 1 104 ? -5.677 1.920 3.779 1.00 87.62 104 LYS A O 1
ATOM 863 N N . ARG A 1 105 ? -4.597 3.856 3.388 1.00 88.81 105 ARG A N 1
ATOM 864 C CA . ARG A 1 105 ? -5.795 4.695 3.545 1.00 88.81 105 ARG A CA 1
ATOM 865 C C . ARG A 1 105 ? -6.795 4.434 2.435 1.00 88.81 105 ARG A C 1
ATOM 867 O O . ARG A 1 105 ? -7.986 4.540 2.702 1.00 88.81 105 ARG A O 1
ATOM 874 N N . MET A 1 106 ? -6.348 4.043 1.238 1.00 89.25 106 MET A N 1
ATOM 875 C CA . MET A 1 106 ? -7.253 3.743 0.130 1.00 89.25 106 MET A CA 1
ATOM 876 C C . MET A 1 106 ? -8.230 2.618 0.465 1.00 89.25 106 MET A C 1
ATOM 878 O O . MET A 1 106 ? -9.352 2.655 -0.019 1.00 89.25 106 MET A O 1
ATOM 882 N N . LEU A 1 107 ? -7.881 1.682 1.356 1.00 90.75 107 LEU A N 1
ATOM 883 C CA . LEU A 1 107 ? -8.836 0.682 1.847 1.00 90.75 107 LEU A CA 1
ATOM 884 C C . LEU A 1 107 ? -10.004 1.342 2.594 1.00 90.75 107 LEU A C 1
ATOM 886 O O . LEU A 1 107 ? -11.164 1.035 2.336 1.00 90.75 107 LEU A O 1
ATOM 890 N N . GLY A 1 108 ? -9.700 2.286 3.488 1.00 92.31 108 GLY A N 1
ATOM 891 C CA . GLY A 1 108 ? -10.714 3.055 4.208 1.00 92.31 108 GLY A CA 1
ATOM 892 C C . GLY A 1 108 ? -11.496 3.992 3.288 1.00 92.31 108 GLY A C 1
ATOM 893 O O . GLY A 1 108 ? -12.719 4.043 3.373 1.00 92.31 108 GLY A O 1
ATOM 894 N N . ILE A 1 109 ? -10.806 4.696 2.382 1.00 92.69 109 ILE A N 1
ATOM 895 C CA . ILE A 1 109 ? -11.416 5.658 1.452 1.00 92.69 109 ILE A CA 1
ATOM 896 C C . ILE A 1 109 ? -12.372 4.926 0.515 1.00 92.69 109 ILE A C 1
ATOM 898 O O . ILE A 1 109 ? -13.549 5.257 0.482 1.00 92.69 109 ILE A O 1
ATOM 902 N N . VAL A 1 110 ? -11.906 3.882 -0.179 1.00 92.88 110 VAL A N 1
ATOM 903 C CA . VAL A 1 110 ? -12.746 3.108 -1.103 1.00 92.88 110 VAL A CA 1
ATOM 904 C C . VAL A 1 110 ? -13.972 2.572 -0.381 1.00 92.88 110 VAL A C 1
ATOM 906 O O . VAL A 1 110 ? -15.070 2.729 -0.898 1.00 92.88 110 VAL A O 1
ATOM 909 N N . ARG A 1 111 ? -13.814 2.014 0.830 1.00 93.69 111 ARG A N 1
ATOM 910 C CA . ARG A 1 111 ? -14.937 1.499 1.625 1.00 93.69 111 ARG A CA 1
ATOM 911 C C . ARG A 1 111 ? -15.964 2.586 1.971 1.00 93.69 111 ARG A C 1
ATOM 913 O O . ARG A 1 111 ? -17.157 2.302 1.918 1.00 93.69 111 ARG A O 1
ATOM 920 N N . LYS A 1 112 ? -15.528 3.808 2.301 1.00 93.69 112 LYS A N 1
ATOM 921 C CA . LYS A 1 112 ? -16.421 4.952 2.573 1.00 93.69 112 LYS A CA 1
ATOM 922 C C . LYS A 1 112 ? -17.103 5.492 1.318 1.00 93.69 112 LYS A C 1
ATOM 924 O O . LYS A 1 112 ? -18.250 5.916 1.391 1.00 93.69 112 LYS A O 1
ATOM 929 N N . GLU A 1 113 ? -16.420 5.442 0.181 1.00 95.38 113 GLU A N 1
ATOM 930 C CA . GLU A 1 113 ? -16.914 5.960 -1.097 1.00 95.38 113 GLU A CA 1
ATOM 931 C C . GLU A 1 113 ? -17.878 5.003 -1.815 1.00 95.38 113 GLU A C 1
ATOM 933 O O . GLU A 1 113 ? -18.536 5.417 -2.768 1.00 95.38 113 GLU A O 1
ATOM 938 N N . ILE A 1 114 ? -18.025 3.747 -1.362 1.00 96.50 114 ILE A N 1
ATOM 939 C CA . ILE A 1 114 ? -18.920 2.748 -1.980 1.00 96.50 114 ILE A CA 1
ATOM 940 C C . ILE A 1 114 ? -20.311 3.319 -2.328 1.00 96.50 114 ILE A C 1
ATOM 942 O O . ILE A 1 114 ? -20.722 3.157 -3.479 1.00 96.50 114 ILE A O 1
ATOM 946 N N . PRO A 1 115 ? -21.037 4.016 -1.426 1.00 96.81 115 PRO A N 1
ATOM 947 C CA . PRO A 1 115 ? -22.359 4.553 -1.754 1.00 96.81 115 PRO A CA 1
ATOM 948 C C . PRO A 1 115 ? -22.327 5.550 -2.921 1.00 96.81 115 PRO A C 1
ATOM 950 O O . PRO A 1 115 ? -23.191 5.507 -3.796 1.00 96.81 115 PRO A O 1
ATOM 953 N N . GLN A 1 116 ? -21.307 6.411 -2.978 1.00 97.56 116 GLN A N 1
ATOM 954 C CA . GLN A 1 116 ? -21.145 7.386 -4.058 1.00 97.56 116 GLN A CA 1
ATOM 955 C C . GLN A 1 116 ? -20.736 6.715 -5.374 1.00 97.56 116 GLN A C 1
ATOM 957 O O . GLN A 1 116 ? -21.192 7.119 -6.443 1.00 97.56 116 GLN A O 1
ATOM 962 N N . LEU A 1 117 ? -19.910 5.666 -5.312 1.00 96.75 117 LEU A N 1
ATOM 963 C CA . LEU A 1 117 ? -19.527 4.876 -6.484 1.00 96.75 117 LEU A CA 1
ATOM 964 C C . LEU A 1 117 ? -20.738 4.176 -7.114 1.00 96.75 117 LEU A C 1
ATOM 966 O O . LEU A 1 117 ? -20.836 4.137 -8.341 1.00 96.75 117 LEU A O 1
ATOM 970 N N . VAL A 1 118 ? -21.676 3.685 -6.296 1.00 97.56 118 VAL A N 1
ATOM 971 C CA . VAL A 1 118 ? -22.957 3.135 -6.770 1.00 97.56 118 VAL A CA 1
ATOM 972 C C . VAL A 1 118 ? -23.826 4.231 -7.375 1.00 97.56 118 VAL A C 1
ATOM 974 O O . VAL A 1 118 ? -24.302 4.077 -8.497 1.00 97.56 118 VAL A O 1
ATOM 977 N N . ALA A 1 119 ? -23.990 5.359 -6.677 1.00 97.88 119 ALA A N 1
ATOM 978 C CA . ALA A 1 119 ? -24.811 6.476 -7.151 1.00 97.88 119 ALA A CA 1
ATOM 979 C C . ALA A 1 119 ? -24.338 7.022 -8.510 1.00 97.88 119 ALA A C 1
ATOM 981 O O . ALA A 1 119 ? -25.146 7.443 -9.332 1.00 97.88 119 ALA A O 1
ATOM 982 N N . ARG A 1 120 ? -23.026 6.980 -8.767 1.00 97.50 120 ARG A N 1
ATOM 983 C CA . ARG A 1 120 ? -22.410 7.399 -10.034 1.00 97.50 120 ARG A CA 1
ATOM 984 C C . ARG A 1 120 ? -22.377 6.309 -11.110 1.00 97.50 120 ARG A C 1
ATOM 986 O O . ARG A 1 120 ? -21.858 6.567 -12.192 1.00 97.50 120 ARG A O 1
ATOM 993 N N . GLY A 1 121 ? -22.850 5.097 -10.819 1.00 96.25 121 GLY A N 1
ATOM 994 C CA . GLY A 1 121 ? -22.792 3.962 -11.743 1.00 96.25 121 GLY A CA 1
ATOM 995 C C . GLY A 1 121 ? -21.375 3.454 -12.035 1.00 96.25 121 GLY A C 1
ATOM 996 O O . GLY A 1 121 ? -21.171 2.761 -13.026 1.00 96.25 121 GLY A O 1
ATOM 997 N N . VAL A 1 122 ? -20.386 3.788 -11.194 1.00 97.25 122 VAL A N 1
ATOM 998 C CA . VAL A 1 122 ? -19.003 3.290 -11.331 1.00 97.25 122 VAL A CA 1
ATOM 999 C C . VAL A 1 122 ? -18.928 1.811 -10.954 1.00 97.25 122 VAL A C 1
ATOM 1001 O O . VAL A 1 122 ? -18.158 1.057 -11.547 1.00 97.25 122 VAL A O 1
ATOM 1004 N N . VAL A 1 123 ? -19.734 1.393 -9.975 1.00 97.25 123 VAL A N 1
ATOM 1005 C CA . VAL A 1 123 ? -19.895 -0.009 -9.576 1.00 97.25 123 VAL A CA 1
ATOM 1006 C C . VAL A 1 123 ? -21.374 -0.359 -9.458 1.00 97.25 123 VAL A C 1
ATOM 1008 O O . VAL A 1 123 ? -22.202 0.469 -9.082 1.00 97.25 123 VAL A O 1
ATOM 1011 N N . THR A 1 124 ? -21.706 -1.610 -9.754 1.00 97.94 124 THR A N 1
ATOM 1012 C CA . THR A 1 124 ? -23.042 -2.174 -9.518 1.00 97.94 124 THR A CA 1
ATOM 1013 C C . THR A 1 124 ? -23.274 -2.441 -8.028 1.00 97.94 124 THR A C 1
ATOM 1015 O O . THR A 1 124 ? -22.325 -2.547 -7.251 1.00 97.94 124 THR A O 1
ATOM 1018 N N . ALA A 1 125 ? -24.532 -2.635 -7.620 1.00 97.19 125 ALA A N 1
ATOM 1019 C CA . ALA A 1 125 ? -24.868 -2.994 -6.238 1.00 97.19 125 ALA A CA 1
ATOM 1020 C C . ALA A 1 125 ? -24.187 -4.300 -5.776 1.00 97.19 125 ALA A C 1
ATOM 1022 O O . ALA A 1 125 ? -23.699 -4.385 -4.651 1.00 97.19 125 ALA A O 1
ATOM 1023 N N . VAL A 1 126 ? -24.085 -5.297 -6.661 1.00 97.75 126 VAL A N 1
ATOM 1024 C CA . VAL A 1 126 ? -23.413 -6.575 -6.364 1.00 97.75 126 VAL A CA 1
ATOM 1025 C C . VAL A 1 126 ? -21.912 -6.367 -6.143 1.00 97.75 126 VAL A C 1
ATOM 1027 O O . VAL A 1 126 ? -21.341 -6.900 -5.193 1.00 97.75 126 VAL A O 1
ATOM 1030 N N . GLN A 1 127 ? -21.267 -5.552 -6.982 1.00 97.38 127 GLN A N 1
ATOM 1031 C CA . GLN A 1 127 ? -19.852 -5.205 -6.817 1.00 97.38 127 GLN A CA 1
ATOM 1032 C C . GLN A 1 127 ? -19.611 -4.381 -5.547 1.00 97.38 127 GLN A C 1
ATOM 1034 O O . GLN A 1 127 ? -18.624 -4.607 -4.855 1.00 97.38 127 GLN A O 1
ATOM 1039 N N . ALA A 1 128 ? -20.514 -3.458 -5.216 1.00 97.12 128 ALA A N 1
ATOM 1040 C CA . ALA A 1 128 ? -20.456 -2.678 -3.985 1.00 97.12 128 ALA A CA 1
ATOM 1041 C C . ALA A 1 128 ? -20.510 -3.566 -2.736 1.00 97.12 128 ALA A C 1
ATOM 1043 O O . ALA A 1 128 ? -19.709 -3.383 -1.818 1.00 97.12 128 ALA A O 1
ATOM 1044 N N . GLU A 1 129 ? -21.393 -4.565 -2.720 1.00 96.81 129 GLU A N 1
ATOM 1045 C CA . GLU A 1 129 ? -21.471 -5.516 -1.613 1.00 96.81 129 GLU A CA 1
ATOM 1046 C C . GLU A 1 129 ? -20.211 -6.385 -1.522 1.00 96.81 129 GLU A C 1
ATOM 1048 O O . GLU A 1 129 ? -19.638 -6.541 -0.441 1.00 96.81 129 GLU A O 1
ATOM 1053 N N . ALA A 1 130 ? -19.706 -6.865 -2.661 1.00 96.75 130 ALA A N 1
ATOM 1054 C CA . ALA A 1 130 ? -18.442 -7.592 -2.709 1.00 96.75 130 ALA A CA 1
ATOM 1055 C C . ALA A 1 130 ? -17.270 -6.751 -2.166 1.00 96.75 130 ALA A C 1
ATOM 1057 O O . ALA A 1 130 ? -16.451 -7.261 -1.402 1.00 96.75 130 ALA A O 1
ATOM 1058 N N . LEU A 1 131 ? -17.206 -5.454 -2.490 1.00 95.00 131 LEU A N 1
ATOM 1059 C CA . LEU A 1 131 ? -16.204 -4.533 -1.942 1.00 95.00 131 LEU A CA 1
ATOM 1060 C C . LEU A 1 131 ? -16.370 -4.343 -0.429 1.00 95.00 131 LEU A C 1
ATOM 1062 O O . LEU A 1 131 ? -15.385 -4.381 0.309 1.00 95.00 131 LEU A O 1
ATOM 1066 N N . ARG A 1 132 ? -17.606 -4.174 0.052 1.00 93.81 132 ARG A N 1
ATOM 1067 C CA . ARG A 1 132 ? -17.912 -3.980 1.478 1.00 93.81 132 ARG A CA 1
ATOM 1068 C C . ARG A 1 132 ? -17.507 -5.188 2.325 1.00 93.81 132 ARG A C 1
ATOM 1070 O O . ARG A 1 132 ? -17.028 -5.012 3.448 1.00 93.81 132 ARG A O 1
ATOM 1077 N N . LEU A 1 133 ? -17.693 -6.396 1.798 1.00 92.38 133 LEU A N 1
ATOM 1078 C CA . LEU A 1 133 ? -17.303 -7.644 2.458 1.00 92.38 133 LEU A CA 1
ATOM 1079 C C . LEU A 1 133 ? -15.809 -7.953 2.290 1.00 92.38 133 LEU A C 1
ATOM 1081 O O . LEU A 1 133 ? -15.179 -8.458 3.215 1.00 92.38 133 LEU A O 1
ATOM 1085 N N . GLY A 1 134 ? -15.235 -7.637 1.127 1.00 91.94 134 GLY A N 1
ATOM 1086 C CA . GLY A 1 134 ? -13.849 -7.962 0.787 1.00 91.94 134 GLY A CA 1
ATOM 1087 C C . GLY A 1 134 ? -12.804 -7.020 1.388 1.00 91.94 134 GLY A C 1
ATOM 1088 O O . GLY A 1 134 ? -11.659 -7.422 1.592 1.00 91.94 134 GLY A O 1
ATOM 1089 N N . ILE A 1 135 ? -13.169 -5.772 1.693 1.00 92.50 135 ILE A N 1
ATOM 1090 C CA . ILE A 1 135 ? -12.254 -4.791 2.285 1.00 92.50 135 ILE A CA 1
ATOM 1091 C C . ILE A 1 135 ? -12.437 -4.779 3.798 1.00 92.50 135 ILE A C 1
ATOM 1093 O O . ILE A 1 135 ? -13.476 -4.346 4.289 1.00 92.50 135 ILE A O 1
ATOM 1097 N N . ALA A 1 136 ? -11.409 -5.176 4.550 1.00 92.62 136 ALA A N 1
ATOM 1098 C CA . ALA A 1 136 ? -11.418 -5.062 6.008 1.00 92.62 136 ALA A CA 1
ATOM 1099 C C . ALA A 1 136 ? -11.702 -3.619 6.454 1.00 92.62 136 ALA A C 1
ATOM 1101 O O . ALA A 1 136 ? -11.156 -2.662 5.893 1.00 92.62 136 ALA A O 1
ATOM 1102 N N . GLU A 1 137 ? -12.530 -3.459 7.487 1.00 94.25 137 GLU A N 1
ATOM 1103 C CA . GLU A 1 137 ? -12.808 -2.148 8.071 1.00 94.25 137 GLU A CA 1
ATOM 1104 C C . GLU A 1 137 ? -11.497 -1.446 8.441 1.00 94.25 137 GLU A C 1
ATOM 1106 O O . GLU A 1 137 ? -10.677 -1.980 9.187 1.00 94.25 137 GLU A O 1
ATOM 1111 N N . THR A 1 138 ? -11.291 -0.264 7.862 1.00 94.94 138 THR A N 1
ATOM 1112 C CA . THR A 1 138 ? -10.050 0.501 7.966 1.00 94.94 138 THR A CA 1
ATOM 1113 C C . THR A 1 138 ? -10.398 1.945 8.303 1.00 94.94 138 THR A C 1
ATOM 1115 O O . THR A 1 138 ? -11.014 2.643 7.498 1.00 94.94 138 THR A O 1
ATOM 1118 N N . LEU A 1 139 ? -10.018 2.382 9.498 1.00 94.44 139 LEU A N 1
ATOM 1119 C CA . LEU A 1 139 ? -10.234 3.728 10.006 1.00 94.44 139 LEU A CA 1
ATOM 1120 C C . LEU A 1 139 ? -9.069 4.624 9.585 1.00 94.44 139 LEU A C 1
ATOM 1122 O O . LEU A 1 139 ? -7.892 4.283 9.745 1.00 94.44 139 LEU A O 1
ATOM 1126 N N . ILE A 1 140 ? -9.421 5.777 9.029 1.00 92.12 140 ILE A N 1
ATOM 1127 C CA . ILE A 1 140 ? -8.467 6.754 8.505 1.00 92.12 140 ILE A CA 1
ATOM 1128 C C . ILE A 1 140 ? -8.088 7.721 9.640 1.00 92.12 140 ILE A C 1
ATOM 1130 O O . ILE A 1 140 ? -8.973 8.112 10.409 1.00 92.12 140 ILE A O 1
ATOM 1134 N N . PRO A 1 141 ? -6.817 8.146 9.750 1.00 90.62 141 PRO A N 1
ATOM 1135 C CA . PRO A 1 141 ? -6.416 9.221 10.658 1.00 90.62 141 PRO A CA 1
ATOM 1136 C C . PRO A 1 141 ? -7.315 10.457 10.558 1.00 90.62 141 PRO A C 1
ATOM 1138 O O . PRO A 1 141 ? -7.745 10.836 9.469 1.00 90.62 141 PRO A O 1
ATOM 1141 N N . GLY A 1 142 ? -7.638 11.054 11.703 1.00 88.56 142 GLY A N 1
ATOM 1142 C CA . GLY A 1 142 ? -8.521 12.219 11.818 1.00 88.56 142 GLY A CA 1
ATOM 1143 C C . GLY A 1 142 ? -10.015 11.959 11.572 1.00 88.56 142 GLY A C 1
ATOM 1144 O O . GLY A 1 142 ? -10.827 12.865 11.775 1.00 88.56 142 GLY A O 1
ATOM 1145 N N . SER A 1 143 ? -10.408 10.746 11.164 1.00 90.50 143 SER A N 1
ATOM 1146 C CA . SER A 1 143 ? -11.812 10.417 10.892 1.00 90.50 143 SER A CA 1
ATOM 1147 C C . SER A 1 143 ? -12.675 10.362 12.160 1.00 90.50 143 SER A C 1
ATOM 1149 O O . SER A 1 143 ? -12.174 10.149 13.266 1.00 90.50 143 SER A O 1
ATOM 1151 N N . LYS A 1 144 ? -13.991 10.557 12.006 1.00 92.12 144 LYS A N 1
ATOM 1152 C CA . LYS A 1 144 ? -14.944 10.501 13.126 1.00 92.12 144 LYS A CA 1
ATOM 1153 C C . LYS A 1 144 ? -14.957 9.116 13.776 1.00 92.12 144 LYS A C 1
ATOM 1155 O O . LYS A 1 144 ? -14.916 9.009 14.989 1.00 92.12 144 LYS A O 1
ATOM 1160 N N . GLU A 1 145 ? -14.915 8.065 12.973 1.00 93.19 145 GLU A N 1
ATOM 1161 C CA . GLU A 1 145 ? -14.951 6.678 13.432 1.00 93.19 145 GLU A CA 1
ATOM 1162 C C . GLU A 1 145 ? -13.712 6.328 14.267 1.00 93.19 145 GLU A C 1
ATOM 1164 O O . GLU A 1 145 ? -13.793 5.560 15.222 1.00 93.19 145 GLU A O 1
ATOM 1169 N N . LEU A 1 146 ? -12.561 6.930 13.948 1.00 93.38 146 LEU A N 1
ATOM 1170 C CA . LEU A 1 146 ? -11.356 6.807 14.765 1.00 93.38 146 LEU A CA 1
ATOM 1171 C C . LEU A 1 146 ? -11.495 7.539 16.110 1.00 93.38 146 LEU A C 1
ATOM 1173 O O . LEU A 1 146 ? -11.078 7.007 17.137 1.00 93.38 146 LEU A O 1
ATOM 1177 N N . LYS A 1 147 ? -12.107 8.731 16.114 1.00 93.00 147 LYS A N 1
ATOM 1178 C CA . LYS A 1 147 ? -12.425 9.477 17.345 1.00 93.00 147 LYS A CA 1
ATOM 1179 C C . LYS A 1 147 ? -13.371 8.684 18.240 1.00 93.00 147 LYS A C 1
ATOM 1181 O O . LYS A 1 147 ? -13.135 8.588 19.441 1.00 93.00 147 LYS A O 1
ATOM 1186 N N . ASP A 1 148 ? -14.392 8.075 17.649 1.00 94.75 148 ASP A N 1
ATOM 1187 C CA . ASP A 1 148 ? -15.350 7.231 18.357 1.00 94.75 148 ASP A CA 1
ATOM 1188 C C . ASP A 1 148 ? -14.643 5.992 18.940 1.00 94.75 148 ASP A C 1
ATOM 1190 O O . ASP A 1 148 ? -14.822 5.671 20.116 1.00 94.75 148 ASP A O 1
ATOM 1194 N N . LEU A 1 149 ? -13.749 5.351 18.171 1.00 94.81 149 LEU A N 1
ATOM 1195 C CA . LEU A 1 149 ? -12.936 4.232 18.661 1.00 94.81 149 LEU A CA 1
ATOM 1196 C C . LEU A 1 149 ? -12.051 4.629 19.853 1.00 94.81 149 LEU A C 1
ATOM 1198 O O . LEU A 1 149 ? -11.918 3.843 20.794 1.00 94.81 149 LEU A O 1
ATOM 1202 N N . LEU A 1 150 ? -11.453 5.823 19.833 1.00 94.12 150 LEU A N 1
ATOM 1203 C CA . LEU A 1 150 ? -10.661 6.341 20.951 1.00 94.12 150 LEU A CA 1
ATOM 1204 C C . LEU A 1 150 ? -11.512 6.451 22.225 1.00 94.12 150 LEU A C 1
ATOM 1206 O O . LEU A 1 150 ? -11.096 5.956 23.270 1.00 94.12 150 LEU A O 1
ATOM 1210 N N . GLN A 1 151 ? -12.718 7.020 22.134 1.00 95.00 151 GLN A N 1
ATOM 1211 C CA . GLN A 1 151 ? -13.617 7.156 23.288 1.00 95.00 151 GLN A CA 1
ATOM 1212 C C . GLN A 1 151 ? -14.031 5.798 23.867 1.00 95.00 151 GLN A C 1
ATOM 1214 O O . GLN A 1 151 ? -14.003 5.596 25.081 1.00 95.00 151 GLN A O 1
ATOM 1219 N N . VAL A 1 152 ? -14.360 4.830 23.008 1.00 94.75 152 VAL A N 1
ATOM 1220 C CA . VAL A 1 152 ? -14.715 3.478 23.466 1.00 94.75 152 VAL A CA 1
ATOM 1221 C C . VAL A 1 152 ? -13.499 2.757 24.056 1.00 94.75 152 VAL A C 1
ATOM 1223 O O . VAL A 1 152 ? -13.631 2.045 25.048 1.00 94.75 152 VAL A O 1
ATOM 1226 N N . SER A 1 153 ? -12.298 2.970 23.512 1.00 94.06 153 SER A N 1
ATOM 1227 C CA . SER A 1 153 ? -11.071 2.331 24.014 1.00 94.06 153 SER A CA 1
ATOM 1228 C C . SER A 1 153 ? -10.716 2.760 25.444 1.00 94.06 153 SER A C 1
ATOM 1230 O O . SER A 1 153 ? -10.152 1.956 26.183 1.00 94.06 153 SER A O 1
ATOM 1232 N N . LEU A 1 154 ? -11.094 3.978 25.856 1.00 92.69 154 LEU A N 1
ATOM 1233 C CA . LEU A 1 154 ? -10.910 4.467 27.230 1.00 92.69 154 LEU A CA 1
ATOM 1234 C C . LEU A 1 154 ? -11.747 3.689 28.255 1.00 92.69 154 LEU A C 1
ATOM 1236 O O . LEU A 1 154 ? -11.305 3.479 29.381 1.00 92.69 154 LEU A O 1
ATOM 1240 N N . THR A 1 155 ? -12.949 3.255 27.871 1.00 94.88 155 THR A N 1
ATOM 1241 C CA . THR A 1 155 ? -13.870 2.519 28.757 1.00 94.88 155 THR A CA 1
ATOM 1242 C C . THR A 1 155 ? -13.769 1.005 28.588 1.00 94.88 155 THR A C 1
ATOM 1244 O O . THR A 1 155 ? -14.102 0.258 29.503 1.00 94.88 155 THR A O 1
ATOM 1247 N N . SER A 1 156 ? -13.282 0.537 27.437 1.00 95.06 156 SER A N 1
ATOM 1248 C CA . SER A 1 156 ? -13.145 -0.881 27.093 1.00 95.06 156 SER A CA 1
ATOM 1249 C C . SER A 1 156 ? -11.728 -1.210 26.600 1.00 95.06 156 SER A C 1
ATOM 1251 O O . SER A 1 156 ? -11.518 -1.419 25.401 1.00 95.06 156 SER A O 1
ATOM 1253 N N . PRO A 1 157 ? -10.743 -1.342 27.511 1.00 91.62 157 PRO A N 1
ATOM 1254 C CA . PRO A 1 157 ? -9.342 -1.588 27.158 1.00 91.62 157 PRO A CA 1
ATOM 1255 C C . PRO A 1 157 ? -9.099 -2.832 26.294 1.00 91.62 157 PRO A C 1
ATOM 1257 O O . PRO A 1 157 ? -8.140 -2.876 25.522 1.00 91.62 157 PRO A O 1
ATOM 1260 N N . GLY A 1 158 ? -9.942 -3.861 26.431 1.00 93.19 158 GLY A N 1
ATOM 1261 C CA . GLY A 1 158 ? -9.831 -5.118 25.685 1.00 93.19 158 GLY A CA 1
ATOM 1262 C C . GLY A 1 158 ? -10.196 -5.007 24.202 1.00 93.19 158 GLY A C 1
ATOM 1263 O O . GLY A 1 158 ? -9.881 -5.915 23.435 1.00 93.19 158 GLY A O 1
ATOM 1264 N N . LEU A 1 159 ? -10.814 -3.899 23.775 1.00 94.06 159 LEU A N 1
ATOM 1265 C CA . LEU A 1 159 ? -11.211 -3.690 22.382 1.00 94.06 159 LEU A CA 1
ATOM 1266 C C . LEU A 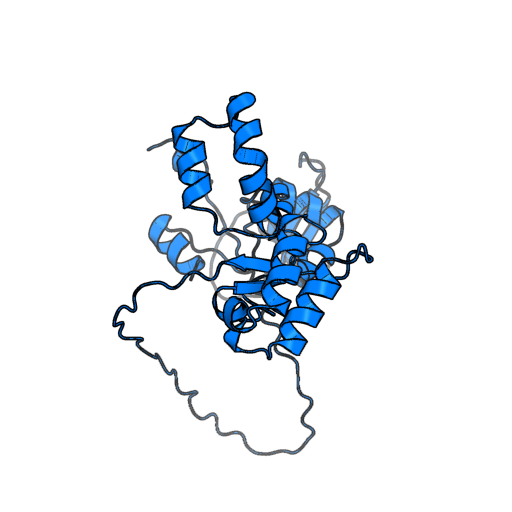1 159 ? -10.008 -3.707 21.427 1.00 94.06 159 LEU A C 1
ATOM 1268 O O . LEU A 1 159 ? -10.138 -4.156 20.288 1.00 94.06 159 LEU A O 1
ATOM 1272 N N . ARG A 1 160 ? -8.828 -3.287 21.907 1.00 94.62 160 ARG A N 1
ATOM 1273 C CA . ARG A 1 160 ? -7.580 -3.230 21.131 1.00 94.62 160 ARG A CA 1
ATOM 1274 C C . ARG A 1 160 ? -7.219 -4.552 20.450 1.00 94.62 160 ARG A C 1
ATOM 1276 O O . ARG A 1 160 ? -6.767 -4.532 19.312 1.00 94.62 160 ARG A O 1
ATOM 1283 N N . HIS A 1 161 ? -7.507 -5.696 21.077 1.00 95.31 161 HIS A N 1
ATOM 1284 C CA . HIS A 1 161 ? -7.183 -7.030 20.544 1.00 95.31 161 HIS A CA 1
ATOM 1285 C C . HIS A 1 161 ? -7.887 -7.336 19.204 1.00 95.31 161 HIS A C 1
ATOM 1287 O O . HIS A 1 161 ? -7.456 -8.187 18.420 1.00 95.31 161 HIS A O 1
ATOM 1293 N N . GLY A 1 162 ? -8.977 -6.613 18.917 1.00 95.31 162 GLY A N 1
ATOM 1294 C CA . GLY A 1 162 ? -9.716 -6.676 17.658 1.00 95.31 162 GLY A CA 1
ATOM 1295 C C . GLY A 1 162 ? -9.126 -5.830 16.528 1.00 95.31 162 GLY A C 1
ATOM 1296 O O . GLY A 1 162 ? -9.723 -5.786 15.450 1.00 95.31 162 GLY A O 1
ATOM 1297 N N . TYR A 1 163 ? -7.992 -5.157 16.741 1.00 96.19 163 TYR A N 1
ATOM 1298 C CA . TYR A 1 163 ? -7.422 -4.196 15.800 1.00 96.19 163 TYR A CA 1
ATOM 1299 C C . TYR A 1 163 ? -5.914 -4.367 15.601 1.00 96.19 163 TYR A C 1
ATOM 1301 O O . TYR A 1 163 ? -5.194 -4.952 16.411 1.00 96.19 163 TYR A O 1
ATOM 1309 N N . ILE A 1 164 ? -5.447 -3.831 14.477 1.00 95.12 164 ILE A N 1
ATOM 1310 C CA . ILE A 1 164 ? -4.036 -3.707 14.116 1.00 95.12 164 ILE A CA 1
ATOM 1311 C C . ILE A 1 164 ? -3.774 -2.306 13.563 1.00 95.12 164 ILE A C 1
ATOM 1313 O O . ILE A 1 164 ? -4.623 -1.726 12.881 1.00 95.12 164 ILE A O 1
ATOM 1317 N N . LEU A 1 165 ? -2.584 -1.777 13.818 1.00 93.00 165 LEU A N 1
ATOM 1318 C CA . LEU A 1 165 ? -2.085 -0.544 13.222 1.00 93.00 165 LEU A CA 1
ATOM 1319 C C . LEU A 1 165 ? -1.176 -0.899 12.054 1.00 93.00 165 LEU A C 1
ATOM 1321 O O . LEU A 1 165 ? -0.271 -1.727 12.177 1.00 93.00 165 LEU A O 1
ATOM 1325 N N . LYS A 1 166 ? -1.421 -0.275 10.903 1.00 90.88 166 LYS A N 1
ATOM 1326 C CA . LYS A 1 166 ? -0.587 -0.466 9.717 1.00 90.88 166 LYS A CA 1
ATOM 1327 C C . LYS A 1 166 ? -0.043 0.872 9.224 1.00 90.88 166 LYS A C 1
ATOM 1329 O O . LYS A 1 166 ? -0.854 1.729 8.867 1.00 90.88 166 LYS A O 1
ATOM 1334 N N . PRO A 1 167 ? 1.282 1.034 9.079 1.00 86.88 167 PRO A N 1
ATOM 1335 C CA . PRO A 1 167 ? 1.855 2.251 8.519 1.00 86.88 167 PRO A CA 1
ATOM 1336 C C . PRO A 1 167 ? 1.364 2.472 7.089 1.00 86.88 167 PRO A C 1
ATOM 1338 O O . PRO A 1 167 ? 1.324 1.536 6.285 1.00 86.88 167 PRO A O 1
ATOM 1341 N N . ILE A 1 168 ? 0.989 3.702 6.751 1.00 83.44 168 ILE A N 1
ATOM 1342 C CA . ILE A 1 168 ? 0.302 4.020 5.490 1.00 83.44 168 ILE A CA 1
ATOM 1343 C C . ILE A 1 168 ? 1.169 3.717 4.265 1.00 83.44 168 ILE A C 1
ATOM 1345 O O . ILE A 1 168 ? 0.663 3.193 3.276 1.00 83.44 168 ILE A O 1
ATOM 1349 N N . ARG A 1 169 ? 2.476 3.995 4.353 1.00 72.94 169 ARG A N 1
ATOM 1350 C CA . ARG A 1 169 ? 3.433 3.934 3.232 1.00 72.94 169 ARG A CA 1
ATOM 1351 C C . ARG A 1 169 ? 4.447 2.784 3.338 1.00 72.94 169 ARG A C 1
ATOM 1353 O O . ARG A 1 169 ? 5.440 2.773 2.614 1.00 72.94 169 ARG A O 1
ATOM 1360 N N . SER A 1 170 ? 4.223 1.808 4.228 1.00 66.44 170 SER A N 1
ATOM 1361 C CA . SER A 1 170 ? 5.106 0.637 4.356 1.00 66.44 170 SER A CA 1
ATOM 1362 C C . SER A 1 170 ? 4.663 -0.540 3.480 1.00 66.44 170 SER A C 1
ATOM 1364 O O . SER A 1 170 ? 3.481 -0.869 3.383 1.00 66.44 170 SER A O 1
ATOM 1366 N N . GLY A 1 171 ? 5.618 -1.219 2.850 1.00 65.75 171 GLY A N 1
ATOM 1367 C CA . GLY A 1 171 ? 5.382 -2.486 2.153 1.00 65.75 171 GLY A CA 1
ATOM 1368 C C . GLY A 1 171 ? 5.706 -3.699 3.030 1.00 65.75 171 GLY A C 1
ATOM 1369 O O . GLY A 1 171 ? 6.356 -3.574 4.067 1.00 65.75 171 GLY A O 1
ATOM 1370 N N . LYS A 1 172 ? 5.298 -4.890 2.572 1.00 67.75 172 LYS A N 1
ATOM 1371 C CA . LYS A 1 172 ? 5.800 -6.197 3.056 1.00 67.75 172 LYS A CA 1
ATOM 1372 C C . LYS A 1 172 ? 5.635 -6.457 4.568 1.00 67.75 172 LYS A C 1
ATOM 1374 O O . LYS A 1 172 ? 6.417 -7.189 5.156 1.00 67.75 172 LYS A O 1
ATOM 1379 N N . GLY A 1 173 ? 4.614 -5.870 5.194 1.00 69.25 173 GLY A N 1
ATOM 1380 C CA . GLY A 1 173 ? 4.290 -6.109 6.607 1.00 69.25 173 GLY A CA 1
ATOM 1381 C C . GLY A 1 173 ? 5.190 -5.395 7.619 1.00 69.25 173 GLY A C 1
ATOM 1382 O O . GLY A 1 173 ? 5.021 -5.598 8.816 1.00 69.25 173 GLY A O 1
ATOM 1383 N N . ASN A 1 174 ? 6.115 -4.543 7.168 1.00 73.88 174 ASN A N 1
ATOM 1384 C CA . ASN A 1 174 ? 7.013 -3.833 8.070 1.00 73.88 174 ASN A CA 1
ATOM 1385 C C . ASN A 1 174 ? 6.258 -2.786 8.913 1.00 73.88 174 ASN A C 1
ATOM 1387 O O . ASN A 1 174 ? 5.480 -1.990 8.368 1.00 73.88 174 ASN A O 1
ATOM 1391 N N . GLY A 1 175 ? 6.512 -2.792 10.224 1.00 83.62 175 GLY A N 1
ATOM 1392 C CA . GLY A 1 175 ? 5.949 -1.854 11.197 1.00 83.62 175 GLY A CA 1
ATOM 1393 C C . GLY A 1 175 ? 4.473 -2.072 11.542 1.00 83.62 175 GLY A C 1
ATOM 1394 O O . GLY A 1 175 ? 3.836 -1.144 12.025 1.00 83.62 175 GLY A O 1
ATOM 1395 N N . ILE A 1 176 ? 3.898 -3.249 11.259 1.00 89.56 176 ILE A N 1
ATOM 1396 C CA . ILE A 1 176 ? 2.541 -3.577 11.726 1.00 89.56 176 ILE A CA 1
ATOM 1397 C C . ILE A 1 176 ? 2.583 -3.812 13.236 1.00 89.56 176 ILE A C 1
ATOM 1399 O O . ILE A 1 176 ? 3.385 -4.615 13.702 1.00 89.56 176 ILE A O 1
ATOM 1403 N N . ILE A 1 177 ? 1.691 -3.150 13.970 1.00 92.12 177 ILE A N 1
ATOM 1404 C CA . ILE A 1 177 ? 1.537 -3.318 15.418 1.00 92.12 177 ILE A CA 1
ATOM 1405 C C . ILE A 1 177 ? 0.195 -4.002 15.666 1.00 92.12 177 ILE A C 1
ATOM 1407 O O . ILE A 1 177 ? -0.841 -3.536 15.177 1.00 92.12 177 ILE A O 1
ATOM 1411 N N . PHE A 1 178 ? 0.195 -5.107 16.408 1.00 94.00 178 PHE A N 1
ATOM 1412 C CA . PHE A 1 178 ? -1.039 -5.752 16.842 1.00 94.00 178 PHE A CA 1
ATOM 1413 C C . PHE A 1 178 ? -1.505 -5.137 18.156 1.00 94.00 178 PHE A C 1
ATOM 1415 O O . PHE A 1 178 ? -0.691 -4.826 19.019 1.00 94.00 178 PHE A O 1
ATOM 1422 N N . GLY A 1 179 ? -2.818 -4.986 18.338 1.00 92.69 179 GLY A N 1
ATOM 1423 C CA . GLY A 1 179 ? -3.351 -4.503 19.613 1.00 92.69 179 GLY A CA 1
ATOM 1424 C C . GLY A 1 179 ? -3.034 -5.420 20.801 1.00 92.69 179 GLY A C 1
ATOM 1425 O O . GLY A 1 179 ? -3.052 -4.960 21.938 1.00 92.69 179 GLY A O 1
ATOM 1426 N N . ASP A 1 180 ? -2.717 -6.693 20.541 1.00 92.94 180 ASP A N 1
ATOM 1427 C CA . ASP A 1 180 ? -2.241 -7.657 21.544 1.00 92.94 180 ASP A CA 1
ATOM 1428 C C . ASP A 1 180 ? -0.832 -7.327 22.056 1.00 92.94 180 ASP A C 1
ATOM 1430 O O . ASP A 1 180 ? -0.523 -7.609 23.211 1.00 92.94 180 ASP A O 1
ATOM 1434 N N . ASP A 1 181 ? 0.001 -6.708 21.214 1.00 93.12 181 ASP A N 1
ATOM 1435 C CA . ASP A 1 181 ? 1.416 -6.439 21.497 1.00 93.12 181 ASP A CA 1
ATOM 1436 C C . ASP A 1 181 ? 1.626 -5.121 22.258 1.00 93.12 181 ASP A C 1
ATOM 1438 O O . ASP A 1 181 ? 2.758 -4.752 22.561 1.00 93.12 181 ASP A O 1
ATOM 1442 N N . VAL A 1 182 ? 0.547 -4.388 22.550 1.00 93.12 182 VAL A N 1
ATOM 1443 C CA . VAL A 1 182 ? 0.593 -3.094 23.237 1.00 93.12 182 VAL A CA 1
ATOM 1444 C C . VAL A 1 182 ? -0.331 -3.068 24.446 1.00 93.12 182 VAL A C 1
ATOM 1446 O O . VAL A 1 182 ? -1.395 -3.699 24.495 1.00 93.12 182 VAL A O 1
ATOM 1449 N N . THR A 1 183 ? 0.064 -2.291 25.444 1.00 95.81 183 THR A N 1
ATOM 1450 C CA . THR A 1 183 ? -0.750 -2.032 26.629 1.00 95.81 183 THR A CA 1
ATOM 1451 C C . THR A 1 183 ? -1.923 -1.103 26.297 1.00 95.81 183 THR A C 1
ATOM 1453 O O . THR A 1 183 ? -1.938 -0.399 25.286 1.00 95.81 183 THR A O 1
ATOM 1456 N N . ALA A 1 184 ? -2.943 -1.074 27.157 1.00 94.56 184 ALA A N 1
ATOM 1457 C CA . ALA A 1 184 ? -4.085 -0.178 26.960 1.00 94.56 184 ALA A CA 1
ATOM 1458 C C . ALA A 1 184 ? -3.714 1.327 26.941 1.00 94.56 184 ALA A C 1
ATOM 1460 O O . ALA A 1 184 ? -4.246 2.050 26.091 1.00 94.56 184 ALA A O 1
ATOM 1461 N N . PRO A 1 185 ? -2.800 1.821 27.806 1.00 94.31 185 PRO A N 1
ATOM 1462 C CA . PRO A 1 185 ? -2.339 3.210 27.740 1.00 94.31 185 PRO A CA 1
ATOM 1463 C C . PRO A 1 185 ? -1.564 3.533 26.456 1.00 94.31 185 PRO A C 1
ATOM 1465 O O . PRO A 1 185 ? -1.785 4.587 25.856 1.00 94.31 185 PRO A O 1
ATOM 1468 N N . GLU A 1 186 ? -0.704 2.618 25.994 1.00 93.75 186 GLU A N 1
ATOM 1469 C CA . GLU A 1 186 ? 0.025 2.773 24.726 1.00 93.75 186 GLU A CA 1
ATOM 1470 C C . GLU A 1 186 ? -0.940 2.807 23.542 1.00 93.75 186 GLU A C 1
ATOM 1472 O O . GLU A 1 186 ? -0.861 3.704 22.706 1.00 93.75 186 GLU A O 1
ATOM 1477 N N . TRP A 1 187 ? -1.909 1.887 23.506 1.00 94.31 187 TRP A N 1
ATOM 1478 C CA . TRP A 1 187 ? -2.957 1.862 22.486 1.00 94.31 187 TRP A CA 1
ATOM 1479 C C . TRP A 1 187 ? -3.719 3.189 22.410 1.00 94.31 187 TRP A C 1
ATOM 1481 O O . TRP A 1 187 ? -3.893 3.753 21.332 1.00 94.31 187 TRP A O 1
ATOM 1491 N N . THR A 1 188 ? -4.136 3.719 23.559 1.00 93.38 188 THR A N 1
ATOM 1492 C CA . THR A 1 188 ? -4.867 4.991 23.636 1.00 93.38 188 THR A CA 1
ATOM 1493 C C . THR A 1 188 ? -4.007 6.154 23.145 1.00 93.38 188 THR A C 1
ATOM 1495 O O . THR A 1 188 ? -4.477 6.969 22.352 1.00 93.38 188 THR A O 1
ATOM 1498 N N . SER A 1 189 ? -2.732 6.191 23.541 1.00 91.69 189 SER A N 1
ATOM 1499 C CA . SER A 1 189 ? -1.765 7.191 23.071 1.00 91.69 189 SER A CA 1
ATOM 1500 C C . SER A 1 189 ? -1.591 7.138 21.549 1.00 91.69 189 SER A C 1
ATOM 1502 O O . SER A 1 189 ? -1.618 8.175 20.885 1.00 91.69 189 SER A O 1
ATOM 1504 N N . LEU A 1 190 ? -1.496 5.931 20.977 1.00 91.69 190 LEU A N 1
ATOM 1505 C CA . LEU A 1 190 ? -1.411 5.716 19.530 1.00 91.69 190 LEU A CA 1
ATOM 1506 C C . LEU A 1 190 ? -2.672 6.220 18.810 1.00 91.69 190 LEU A C 1
ATOM 1508 O O . LEU A 1 190 ? -2.569 6.951 17.826 1.00 91.69 190 LEU A O 1
ATOM 1512 N N . LEU A 1 191 ? -3.869 5.888 19.307 1.00 92.12 191 LEU A N 1
ATOM 1513 C CA . LEU A 1 191 ? -5.127 6.377 18.730 1.00 92.12 191 LEU A CA 1
ATOM 1514 C C . LEU A 1 191 ? -5.258 7.904 18.825 1.00 92.12 191 LEU A C 1
ATOM 1516 O O . LEU A 1 191 ? -5.739 8.546 17.887 1.00 92.12 191 LEU A O 1
ATOM 1520 N N . GLN A 1 192 ? -4.821 8.496 19.937 1.00 91.31 192 GLN A N 1
ATOM 1521 C CA . GLN A 1 192 ? -4.862 9.939 20.141 1.00 91.31 192 GLN A CA 1
ATOM 1522 C C . GLN A 1 192 ? -3.923 10.670 19.176 1.00 91.31 192 GLN A C 1
ATOM 1524 O O . GLN A 1 192 ? -4.336 11.651 18.556 1.00 91.31 192 GLN A O 1
ATOM 1529 N N . ALA A 1 193 ? -2.717 10.140 18.950 1.00 88.75 193 ALA A N 1
ATOM 1530 C CA . ALA A 1 193 ? -1.789 10.663 17.949 1.00 88.75 193 ALA A CA 1
ATOM 1531 C C . ALA A 1 193 ? -2.385 10.648 16.529 1.00 88.75 193 ALA A C 1
ATOM 1533 O O . ALA A 1 193 ? -2.209 11.600 15.775 1.00 88.75 193 ALA A O 1
ATOM 1534 N N . LEU A 1 194 ? -3.151 9.609 16.178 1.00 88.75 194 LEU A N 1
ATOM 1535 C CA . LEU A 1 194 ? -3.825 9.508 14.876 1.00 88.75 194 LEU A CA 1
ATOM 1536 C C . LEU A 1 194 ? -5.093 10.371 14.762 1.00 88.75 194 LEU A C 1
ATOM 1538 O O . LEU A 1 194 ? -5.628 10.544 13.665 1.00 88.75 194 LEU A O 1
ATOM 1542 N N . THR A 1 195 ? -5.605 10.875 15.883 1.00 84.94 195 THR A N 1
ATOM 1543 C CA . THR A 1 195 ? -6.812 11.707 15.943 1.00 84.94 195 THR A CA 1
ATOM 1544 C C . THR A 1 195 ? -6.496 13.193 15.782 1.00 84.94 195 THR A C 1
ATOM 1546 O O . THR A 1 195 ? -7.313 13.945 15.241 1.00 84.94 195 THR A O 1
ATOM 1549 N N . SER A 1 196 ? -5.320 13.614 16.244 1.00 73.50 196 SER A N 1
ATOM 1550 C CA . SER A 1 196 ? -4.853 14.991 16.132 1.00 73.50 196 SER A CA 1
ATOM 1551 C C . SER A 1 196 ? -4.536 15.349 14.673 1.00 73.50 196 SER A C 1
ATOM 1553 O O . SER A 1 196 ? -3.881 14.567 13.981 1.00 73.50 196 SER A O 1
ATOM 1555 N N . PRO A 1 197 ? -4.955 16.530 14.183 1.00 56.31 197 PRO A N 1
ATOM 1556 C CA . PRO A 1 197 ? -4.521 17.053 12.892 1.00 56.31 197 PRO A CA 1
ATOM 1557 C C . PRO A 1 197 ? -3.058 17.519 12.996 1.00 56.31 197 PRO A C 1
ATOM 1559 O O . PRO A 1 197 ? -2.779 18.705 13.130 1.00 56.31 197 PRO A O 1
ATOM 1562 N N . GLY A 1 198 ? -2.125 16.569 13.019 1.00 56.94 198 GLY A N 1
ATOM 1563 C CA . GLY A 1 198 ? -0.687 16.816 12.916 1.00 56.94 198 GLY A CA 1
ATOM 1564 C C . GLY A 1 198 ? -0.186 16.629 11.485 1.00 56.94 198 GLY A C 1
ATOM 1565 O O . GLY A 1 198 ? -0.863 16.014 10.656 1.00 56.94 198 GLY A O 1
ATOM 1566 N N . GLU A 1 199 ? 1.004 17.161 11.195 1.00 50.62 199 GLU A N 1
ATOM 1567 C CA . GLU A 1 199 ? 1.693 16.992 9.912 1.00 50.62 199 GLU A CA 1
ATOM 1568 C C . GLU A 1 199 ? 1.715 15.526 9.462 1.00 50.62 199 GLU A C 1
ATOM 1570 O O . GLU A 1 199 ? 1.781 14.603 10.278 1.00 50.62 199 GLU A O 1
ATOM 1575 N N . ILE A 1 200 ? 1.665 15.307 8.143 1.00 53.09 200 ILE A N 1
ATOM 1576 C CA . ILE A 1 200 ? 1.659 13.971 7.544 1.00 53.09 200 ILE A CA 1
ATOM 1577 C C . ILE A 1 200 ? 3.030 13.297 7.752 1.00 53.09 200 ILE A C 1
ATOM 1579 O O . ILE A 1 200 ? 3.839 13.204 6.826 1.00 53.09 200 ILE A O 1
ATOM 1583 N N . SER A 1 201 ? 3.295 12.808 8.964 1.00 53.62 201 SER A N 1
ATOM 1584 C CA . SER A 1 201 ? 4.512 12.076 9.304 1.00 53.62 201 SER A CA 1
ATOM 1585 C C . SER A 1 201 ? 4.610 10.768 8.508 1.00 53.62 201 SER A C 1
ATOM 1587 O O . SER A 1 201 ? 3.615 10.159 8.089 1.00 53.62 201 SER A O 1
ATOM 1589 N N . ALA A 1 202 ? 5.840 10.311 8.278 1.00 50.50 202 ALA A N 1
ATOM 1590 C CA . ALA A 1 202 ? 6.131 8.992 7.720 1.00 50.50 202 ALA A CA 1
ATOM 1591 C C . ALA A 1 202 ? 5.597 7.841 8.603 1.00 50.50 202 ALA A C 1
ATOM 1593 O O . ALA A 1 202 ? 5.436 6.723 8.113 1.00 50.50 202 ALA A O 1
ATOM 1594 N N . GLU A 1 203 ? 5.266 8.137 9.861 1.00 64.38 203 GLU A N 1
ATOM 1595 C CA . GLU A 1 203 ? 4.808 7.198 10.893 1.00 64.38 203 GLU A CA 1
ATOM 1596 C C . GLU A 1 203 ? 3.280 7.068 10.983 1.00 64.38 203 GLU A C 1
ATOM 1598 O O . GLU A 1 203 ? 2.767 6.245 11.743 1.00 64.38 203 GLU A O 1
ATOM 1603 N N . LEU A 1 204 ? 2.526 7.845 10.197 1.00 79.50 204 LEU A N 1
ATOM 1604 C CA . LEU A 1 204 ? 1.070 7.740 10.201 1.00 79.50 204 LEU A CA 1
ATOM 1605 C C . LEU A 1 204 ? 0.620 6.323 9.831 1.00 79.50 204 LEU A C 1
ATOM 1607 O O . LEU A 1 204 ? 1.041 5.736 8.826 1.00 79.50 204 LEU A O 1
ATOM 1611 N N . CYS A 1 205 ? -0.294 5.807 10.645 1.00 88.31 205 CYS A N 1
ATOM 1612 C CA . CYS A 1 205 ? -0.878 4.484 10.515 1.00 88.31 205 CYS A CA 1
ATOM 1613 C C . CYS A 1 205 ? -2.375 4.578 10.222 1.00 88.31 205 CYS A C 1
ATOM 1615 O O . CYS A 1 205 ? -3.039 5.526 10.621 1.00 88.31 205 CYS A O 1
ATOM 1617 N N . VAL A 1 206 ? -2.924 3.564 9.561 1.00 92.38 206 VAL A N 1
ATOM 1618 C CA . VAL A 1 206 ? -4.364 3.287 9.620 1.00 92.38 206 VAL A CA 1
ATOM 1619 C C . VAL A 1 206 ? -4.639 2.294 10.738 1.00 92.38 206 VAL A C 1
ATOM 1621 O O . VAL A 1 206 ? -3.819 1.407 10.994 1.00 92.38 206 VAL A O 1
ATOM 1624 N N . VAL A 1 207 ? -5.810 2.404 11.359 1.00 94.81 207 VAL A N 1
ATOM 1625 C CA . VAL A 1 207 ? -6.326 1.368 12.259 1.00 94.81 207 VAL A CA 1
ATOM 1626 C C . VAL A 1 207 ? -7.194 0.436 11.429 1.00 94.81 207 VAL A C 1
ATOM 1628 O O . VAL A 1 207 ? -8.110 0.890 10.754 1.00 94.81 207 VAL A O 1
ATOM 1631 N N . GLN A 1 208 ? -6.921 -0.861 11.444 1.00 95.06 208 GLN A N 1
ATOM 1632 C CA . GLN A 1 208 ? -7.688 -1.845 10.686 1.00 95.06 208 GLN A CA 1
ATOM 1633 C C . GLN A 1 208 ? -8.236 -2.917 11.621 1.00 95.06 208 GLN A C 1
ATOM 1635 O O . GLN A 1 208 ? -7.536 -3.372 12.526 1.00 95.06 208 GLN A O 1
ATOM 1640 N N . ARG A 1 209 ? -9.484 -3.339 11.397 1.00 95.19 209 ARG A N 1
ATOM 1641 C CA . ARG A 1 209 ? -10.070 -4.484 12.097 1.00 95.19 209 ARG A CA 1
ATOM 1642 C C . ARG A 1 209 ? -9.219 -5.719 11.812 1.00 95.19 209 ARG A C 1
ATOM 1644 O O . ARG A 1 209 ? -8.922 -6.034 10.657 1.00 95.19 209 ARG A O 1
ATOM 1651 N N . ARG A 1 210 ? -8.818 -6.421 12.866 1.00 93.62 210 ARG A N 1
ATOM 1652 C CA . ARG A 1 210 ? -8.073 -7.670 12.751 1.00 93.62 210 ARG A CA 1
ATOM 1653 C C . ARG A 1 210 ? -8.971 -8.741 12.140 1.00 93.62 210 ARG A C 1
ATOM 1655 O O . ARG A 1 210 ? -10.106 -8.933 12.571 1.00 93.62 210 ARG A O 1
ATOM 1662 N N . ILE A 1 211 ? -8.433 -9.457 11.159 1.00 90.50 211 ILE A N 1
ATOM 1663 C CA . ILE A 1 211 ? -9.043 -10.673 10.623 1.00 90.50 211 ILE A CA 1
ATOM 1664 C C . ILE A 1 211 ? -8.425 -11.858 11.361 1.00 90.50 211 ILE A C 1
ATOM 1666 O O . ILE A 1 211 ? -7.202 -12.004 11.373 1.00 90.50 211 ILE A O 1
ATOM 1670 N N . THR A 1 212 ? -9.270 -12.708 11.934 1.00 86.88 212 THR A N 1
ATOM 1671 C CA . THR A 1 212 ? -8.856 -13.956 12.583 1.00 86.88 212 THR A CA 1
ATOM 1672 C C . THR A 1 212 ? -9.326 -15.127 11.721 1.00 86.88 212 THR A C 1
ATOM 1674 O O . THR A 1 212 ? -10.489 -15.519 11.822 1.00 86.88 212 THR A O 1
ATOM 1677 N N . PRO A 1 213 ? -8.479 -15.652 10.816 1.00 84.00 213 PRO A N 1
ATOM 1678 C CA . PRO A 1 213 ? -8.834 -16.823 10.024 1.00 84.00 213 PRO A CA 1
ATOM 1679 C C . PRO A 1 213 ? -8.905 -18.072 10.910 1.00 84.00 213 PRO A C 1
ATOM 1681 O O . PRO A 1 213 ? -8.228 -18.156 11.937 1.00 84.00 213 PRO A O 1
ATOM 1684 N N . GLN A 1 214 ? -9.694 -19.064 10.493 1.00 84.38 214 GLN A N 1
ATOM 1685 C CA . GLN A 1 214 ? -9.686 -20.371 11.147 1.00 84.38 214 GLN A CA 1
ATOM 1686 C C . GLN A 1 214 ? -8.303 -21.026 10.977 1.00 84.38 214 GLN A C 1
ATOM 1688 O O . GLN A 1 214 ? -7.785 -21.046 9.855 1.00 84.38 214 GLN A O 1
ATOM 1693 N N . PRO A 1 215 ? -7.682 -21.547 12.052 1.00 83.50 215 PRO A N 1
ATOM 1694 C CA . PRO A 1 215 ? -6.402 -22.232 11.948 1.00 83.50 215 PRO A CA 1
ATOM 1695 C C . PRO A 1 215 ? -6.527 -23.467 11.054 1.00 83.50 215 PRO A C 1
ATOM 1697 O O . PRO A 1 215 ? -7.406 -24.300 11.258 1.00 83.50 215 PRO A O 1
ATOM 1700 N N . VAL A 1 216 ? -5.622 -23.604 10.087 1.00 81.69 216 VAL A N 1
ATOM 1701 C CA . VAL A 1 216 ? -5.509 -24.804 9.251 1.00 81.69 216 VAL A CA 1
ATOM 1702 C C . VAL A 1 216 ? -4.143 -25.427 9.498 1.00 81.69 216 VAL A C 1
ATOM 1704 O O . VAL A 1 216 ? -3.116 -24.752 9.394 1.00 81.69 216 VAL A O 1
ATOM 1707 N N . SER A 1 217 ? -4.116 -26.719 9.821 1.00 81.44 217 SER A N 1
ATOM 1708 C CA . SER A 1 217 ? -2.870 -27.468 9.973 1.00 81.44 217 SER A CA 1
ATOM 1709 C C . SER A 1 217 ? -2.153 -27.554 8.627 1.00 81.44 217 SER A C 1
ATOM 1711 O O . SER A 1 217 ? -2.665 -28.133 7.671 1.00 81.44 217 SER A O 1
ATOM 1713 N N . CYS A 1 218 ? -0.955 -26.983 8.544 1.00 76.38 218 CYS A N 1
ATOM 1714 C CA . CYS A 1 218 ? -0.112 -27.053 7.359 1.00 76.38 218 CYS A CA 1
ATOM 1715 C C . CYS A 1 218 ? 1.296 -27.520 7.737 1.00 76.38 218 CYS A C 1
ATOM 1717 O O . CYS A 1 218 ? 1.854 -27.122 8.758 1.00 76.38 218 CYS A O 1
ATOM 1719 N N . LEU A 1 219 ? 1.877 -28.382 6.902 1.00 80.00 219 LEU A N 1
ATOM 1720 C CA . LEU A 1 219 ? 3.268 -28.798 7.039 1.00 80.00 219 LEU A CA 1
ATOM 1721 C C . LEU A 1 219 ? 4.156 -27.795 6.304 1.00 80.00 219 LEU A C 1
ATOM 1723 O O . LEU A 1 219 ? 4.180 -27.746 5.073 1.00 80.00 219 LEU A O 1
ATOM 1727 N N . ILE A 1 220 ? 4.911 -27.001 7.058 1.00 74.75 220 ILE A N 1
ATOM 1728 C CA . ILE A 1 220 ? 5.929 -26.117 6.491 1.00 74.75 220 ILE A CA 1
ATOM 1729 C C . ILE A 1 220 ? 7.210 -26.936 6.318 1.00 74.75 220 ILE A C 1
ATOM 1731 O O . ILE A 1 220 ? 7.944 -27.184 7.274 1.00 74.75 220 ILE A O 1
ATOM 1735 N N . LYS A 1 221 ? 7.499 -27.376 5.088 1.00 65.88 221 LYS A N 1
ATOM 1736 C CA . LYS A 1 221 ? 8.768 -28.046 4.776 1.00 65.88 221 LYS A CA 1
ATOM 1737 C C . LYS A 1 221 ? 9.905 -27.020 4.779 1.00 65.88 221 LYS A C 1
ATOM 1739 O O . LYS A 1 221 ? 10.131 -26.326 3.789 1.00 65.88 221 LYS A O 1
ATOM 1744 N N . MET A 1 222 ? 10.625 -26.933 5.893 1.00 45.31 222 MET A N 1
ATOM 1745 C CA . MET A 1 222 ? 11.842 -26.130 6.011 1.00 45.31 222 MET A CA 1
ATOM 1746 C C . MET A 1 222 ? 12.966 -26.771 5.185 1.00 45.31 222 MET A C 1
ATOM 1748 O O . MET A 1 222 ? 13.576 -27.755 5.595 1.00 45.31 222 MET A O 1
ATOM 1752 N N . ASN A 1 223 ? 13.262 -26.214 4.010 1.00 48.81 223 ASN A N 1
ATOM 1753 C CA . ASN A 1 223 ? 14.466 -26.578 3.265 1.00 48.81 223 ASN A CA 1
ATOM 1754 C C . ASN A 1 223 ? 15.666 -25.830 3.859 1.00 48.81 223 ASN A C 1
ATOM 1756 O O . ASN A 1 223 ? 16.088 -24.801 3.328 1.00 48.81 223 ASN A O 1
ATOM 1760 N N . PHE A 1 224 ? 16.238 -26.347 4.946 1.00 40.41 224 PHE A N 1
ATOM 1761 C CA . PHE A 1 224 ? 17.565 -25.921 5.379 1.00 40.41 224 PHE A CA 1
ATOM 1762 C C . PHE A 1 224 ? 18.588 -26.371 4.329 1.00 40.41 224 PHE A C 1
ATOM 1764 O O . PHE A 1 224 ? 19.032 -27.517 4.312 1.00 40.41 224 PHE A O 1
ATOM 1771 N N . ARG A 1 225 ? 19.001 -25.460 3.442 1.00 39.91 225 ARG A N 1
ATOM 1772 C CA . ARG A 1 225 ? 20.329 -25.576 2.836 1.00 39.91 225 ARG A CA 1
ATOM 1773 C C . ARG A 1 225 ? 21.321 -25.197 3.926 1.00 39.91 225 ARG A C 1
ATOM 1775 O O . ARG A 1 225 ? 21.602 -24.018 4.113 1.00 39.91 225 ARG A O 1
ATOM 1782 N N . LEU A 1 226 ? 21.811 -26.194 4.662 1.00 33.12 226 LEU A N 1
ATOM 1783 C CA . LEU A 1 226 ? 22.984 -26.010 5.509 1.00 33.12 226 LEU A CA 1
ATOM 1784 C C . LEU A 1 226 ? 24.095 -25.399 4.635 1.00 33.12 226 LEU A C 1
ATOM 1786 O O . LEU A 1 226 ? 24.381 -25.941 3.559 1.00 33.12 226 LEU A O 1
ATOM 1790 N N . PRO A 1 227 ? 24.696 -24.265 5.028 1.00 36.53 227 PRO A N 1
ATOM 1791 C CA . PRO A 1 227 ? 25.874 -23.774 4.340 1.00 36.53 227 PRO A CA 1
ATOM 1792 C C . PRO A 1 227 ? 26.948 -24.858 4.445 1.00 36.53 227 PRO A C 1
ATOM 1794 O O . PRO A 1 227 ? 27.290 -25.301 5.540 1.00 36.53 227 PRO A O 1
ATOM 1797 N N . ARG A 1 228 ? 27.464 -25.319 3.299 1.00 33.00 228 ARG A N 1
ATOM 1798 C CA . ARG A 1 228 ? 28.653 -26.179 3.286 1.00 33.00 228 ARG A CA 1
ATOM 1799 C C . ARG A 1 228 ? 29.753 -25.455 4.072 1.00 33.00 228 ARG A C 1
ATOM 1801 O O . ARG A 1 228 ? 29.969 -24.270 3.795 1.00 33.00 228 ARG A O 1
ATOM 1808 N N . PRO A 1 229 ? 30.447 -26.111 5.014 1.00 29.59 229 PRO A N 1
ATOM 1809 C CA . PRO A 1 229 ? 31.526 -25.471 5.746 1.00 29.59 229 PRO A CA 1
ATOM 1810 C C . PRO A 1 229 ? 32.632 -25.099 4.755 1.00 29.59 229 PRO A C 1
ATOM 1812 O O . PRO A 1 229 ? 33.346 -25.956 4.239 1.00 29.59 229 PRO A O 1
ATOM 1815 N N . ARG A 1 230 ? 32.762 -23.804 4.448 1.00 33.91 230 ARG A N 1
ATOM 1816 C CA . ARG A 1 230 ? 34.011 -23.265 3.908 1.00 33.91 230 ARG A CA 1
ATOM 1817 C C . ARG A 1 230 ? 34.942 -23.103 5.100 1.00 33.91 230 ARG A C 1
ATOM 1819 O O . ARG A 1 230 ? 34.693 -22.249 5.947 1.00 33.91 230 ARG A O 1
ATOM 1826 N N . LEU A 1 231 ? 35.990 -23.922 5.155 1.00 28.59 231 LEU A N 1
ATOM 1827 C CA . LEU A 1 231 ? 37.166 -23.686 5.990 1.00 28.59 231 LEU A CA 1
ATOM 1828 C C . LEU A 1 231 ? 37.646 -22.246 5.748 1.00 28.59 231 LEU A C 1
ATOM 1830 O O . LEU A 1 231 ? 38.223 -21.942 4.705 1.00 28.59 231 LEU A O 1
ATOM 1834 N N . LYS A 1 232 ? 37.353 -21.340 6.686 1.00 30.81 232 LYS A N 1
ATOM 1835 C CA . LYS A 1 232 ? 37.964 -20.013 6.745 1.00 30.81 232 LYS A CA 1
ATOM 1836 C C . LYS A 1 232 ? 39.191 -20.117 7.640 1.00 30.81 232 LYS A C 1
ATOM 1838 O O . LYS A 1 232 ? 39.073 -20.175 8.861 1.00 30.81 232 LYS A O 1
ATOM 1843 N N . VAL A 1 233 ? 40.361 -20.130 7.008 1.00 30.58 233 VAL A N 1
ATOM 1844 C CA . VAL A 1 233 ? 41.630 -19.797 7.658 1.00 30.58 233 VAL A CA 1
ATOM 1845 C C . VAL A 1 233 ? 41.490 -18.390 8.244 1.00 30.58 233 VAL A C 1
ATOM 1847 O O . VAL A 1 233 ? 41.133 -17.450 7.534 1.00 30.58 233 VAL A O 1
ATOM 1850 N N . HIS A 1 234 ? 41.705 -18.267 9.552 1.00 27.17 234 HIS A N 1
ATOM 1851 C CA . HIS A 1 234 ? 41.714 -16.996 10.268 1.00 27.17 234 HIS A CA 1
ATOM 1852 C C . HIS A 1 234 ? 42.860 -16.106 9.770 1.00 27.17 234 HIS A C 1
ATOM 1854 O O . HIS A 1 234 ? 44.026 -16.486 9.858 1.00 27.17 234 HIS A O 1
ATOM 1860 N N . ARG A 1 235 ? 42.531 -14.882 9.350 1.00 30.16 235 ARG A N 1
ATOM 1861 C CA . ARG A 1 235 ? 43.346 -13.699 9.644 1.00 30.16 235 ARG A CA 1
ATOM 1862 C C . ARG A 1 235 ? 42.416 -12.571 10.075 1.00 30.16 235 ARG A C 1
ATOM 1864 O O . ARG A 1 235 ? 41.400 -12.323 9.431 1.00 30.16 235 ARG A O 1
ATOM 1871 N N . ASN A 1 236 ? 42.774 -11.977 11.208 1.00 28.36 236 ASN A N 1
ATOM 1872 C CA . ASN A 1 236 ? 42.123 -10.853 11.867 1.00 28.36 236 ASN A CA 1
ATOM 1873 C C . ASN A 1 236 ? 41.866 -9.691 10.899 1.00 28.36 236 ASN A C 1
ATOM 1875 O O . ASN A 1 236 ? 42.757 -9.344 10.125 1.00 28.36 236 ASN A O 1
ATOM 1879 N N . ASN A 1 237 ? 40.664 -9.111 10.963 1.00 27.48 237 ASN A N 1
ATOM 1880 C CA . ASN A 1 237 ? 40.430 -7.688 11.243 1.00 27.48 237 ASN A CA 1
ATOM 1881 C C . ASN A 1 237 ? 38.927 -7.359 11.138 1.00 27.48 237 ASN A C 1
ATOM 1883 O O . ASN A 1 237 ? 38.252 -7.778 10.202 1.00 27.48 237 ASN A O 1
ATOM 1887 N N . ASP A 1 238 ? 38.454 -6.641 12.156 1.00 25.64 238 ASP A N 1
ATOM 1888 C CA . ASP A 1 238 ? 37.290 -5.754 12.257 1.00 25.64 238 ASP A CA 1
ATOM 1889 C C . ASP A 1 238 ? 35.965 -6.123 11.569 1.00 25.64 238 ASP A C 1
ATOM 1891 O O . ASP A 1 238 ? 35.768 -6.053 10.356 1.00 25.64 238 ASP A O 1
ATOM 1895 N N . ILE A 1 239 ? 34.985 -6.420 12.426 1.00 24.11 239 ILE A N 1
ATOM 1896 C CA . ILE A 1 239 ? 33.573 -6.587 12.095 1.00 24.11 239 ILE A CA 1
ATOM 1897 C C . ILE A 1 239 ? 32.941 -5.195 11.986 1.00 24.11 239 ILE A C 1
ATOM 1899 O O . ILE A 1 239 ? 32.715 -4.531 12.994 1.00 24.11 239 ILE A O 1
ATOM 1903 N N . SER A 1 240 ? 32.581 -4.782 10.770 1.00 23.95 240 SER A N 1
ATOM 1904 C CA . SER A 1 240 ? 31.508 -3.806 10.565 1.00 23.95 240 SER A CA 1
ATOM 1905 C C . SER A 1 240 ? 30.231 -4.554 10.173 1.00 23.95 240 SER A C 1
ATOM 1907 O O . SER A 1 240 ? 30.223 -5.371 9.250 1.00 23.95 240 SER A O 1
ATOM 1909 N N . MET A 1 241 ? 29.143 -4.317 10.912 1.00 23.19 241 MET A N 1
ATOM 1910 C CA . MET A 1 241 ? 27.809 -4.793 10.543 1.00 23.19 241 MET A CA 1
ATOM 1911 C C . MET A 1 241 ? 27.364 -4.071 9.268 1.00 23.19 241 MET A C 1
ATOM 1913 O O . MET A 1 241 ? 26.977 -2.905 9.307 1.00 23.19 241 MET A O 1
ATOM 1917 N N . GLN A 1 242 ? 27.395 -4.764 8.131 1.00 24.50 242 GLN A N 1
ATOM 1918 C CA . GLN A 1 242 ? 26.702 -4.305 6.933 1.00 24.50 242 GLN A CA 1
ATOM 1919 C C . GLN A 1 242 ? 25.222 -4.688 7.020 1.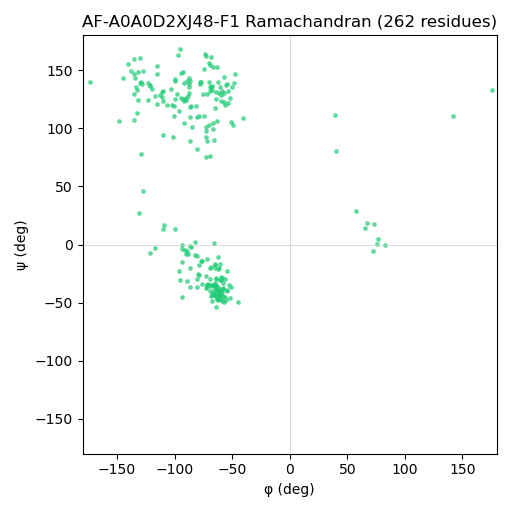00 24.50 242 GLN A C 1
ATOM 1921 O O . GLN A 1 242 ? 24.858 -5.862 7.093 1.00 24.50 242 GLN A O 1
ATOM 1926 N N . ASN A 1 243 ? 24.372 -3.662 7.007 1.00 24.11 243 ASN A N 1
ATOM 1927 C CA . ASN A 1 243 ? 22.927 -3.773 6.873 1.00 24.11 243 ASN A CA 1
ATOM 1928 C C . ASN A 1 243 ? 22.569 -4.539 5.592 1.00 24.11 243 ASN A C 1
ATOM 1930 O O . ASN A 1 243 ? 22.877 -4.102 4.483 1.00 24.11 243 ASN A O 1
ATOM 1934 N N . PHE A 1 244 ? 21.874 -5.666 5.737 1.00 23.08 244 PHE A N 1
ATOM 1935 C CA . PHE A 1 244 ? 21.355 -6.439 4.615 1.00 23.08 244 PHE A CA 1
ATOM 1936 C C . PHE A 1 244 ? 20.179 -5.707 3.948 1.00 23.08 244 PHE A C 1
ATOM 1938 O O . PHE A 1 244 ? 19.014 -5.939 4.266 1.00 23.08 244 PHE A O 1
ATOM 1945 N N . HIS A 1 245 ? 20.475 -4.851 2.971 1.00 25.34 245 HIS A N 1
ATOM 1946 C CA . HIS A 1 245 ? 19.488 -4.357 2.012 1.00 25.34 245 HIS A CA 1
ATOM 1947 C C . HIS A 1 245 ? 19.127 -5.481 1.031 1.00 25.34 245 HIS A C 1
ATOM 1949 O O . HIS A 1 245 ? 19.885 -5.792 0.118 1.00 25.34 245 HIS A O 1
ATOM 1955 N N . HIS A 1 246 ? 17.979 -6.129 1.229 1.00 27.34 246 HIS A N 1
ATOM 1956 C CA . HIS A 1 246 ? 17.427 -7.056 0.238 1.00 27.34 246 HIS A CA 1
ATOM 1957 C C . HIS A 1 246 ? 16.579 -6.274 -0.772 1.00 27.34 246 HIS A C 1
ATOM 1959 O O . HIS A 1 246 ? 15.375 -6.103 -0.579 1.00 27.34 246 HIS A O 1
ATOM 1965 N N . SER A 1 247 ? 17.217 -5.796 -1.841 1.00 28.45 247 SER A N 1
ATOM 1966 C CA . SER A 1 247 ? 16.544 -5.263 -3.030 1.00 28.45 247 SER A CA 1
ATOM 1967 C C . SER A 1 247 ? 16.326 -6.407 -4.029 1.00 28.45 247 SER A C 1
ATOM 1969 O O . SER A 1 247 ? 17.268 -7.107 -4.395 1.00 28.45 247 SER A O 1
ATOM 1971 N N . TYR A 1 248 ? 15.086 -6.615 -4.473 1.00 29.00 248 TYR A N 1
ATOM 1972 C CA . TYR A 1 248 ? 14.757 -7.534 -5.567 1.00 29.00 248 TYR A CA 1
ATOM 1973 C C . TYR A 1 248 ? 13.809 -6.823 -6.535 1.00 29.00 248 TYR A C 1
ATOM 1975 O O . TYR A 1 248 ? 12.822 -6.245 -6.096 1.00 29.00 248 TYR A O 1
ATOM 1983 N N . SER A 1 249 ? 14.086 -6.897 -7.836 1.00 38.47 249 SER A N 1
ATOM 1984 C CA . SER A 1 249 ? 13.324 -6.214 -8.894 1.00 38.47 249 SER A CA 1
ATOM 1985 C C . SER A 1 249 ? 13.045 -7.187 -10.034 1.00 38.47 249 SER A C 1
ATOM 1987 O O . SER A 1 249 ? 13.987 -7.855 -10.428 1.00 38.47 249 SER A O 1
ATOM 1989 N N . ILE A 1 250 ? 11.842 -7.271 -10.614 1.00 40.97 250 ILE A N 1
ATOM 1990 C CA . ILE A 1 250 ? 11.490 -8.332 -11.581 1.00 40.97 250 ILE A CA 1
ATOM 1991 C C . ILE A 1 250 ? 11.198 -7.789 -12.995 1.00 40.97 250 ILE A C 1
ATOM 1993 O O . ILE A 1 250 ? 10.240 -7.055 -13.192 1.00 40.97 250 ILE A O 1
ATOM 1997 N N . PHE A 1 251 ? 11.952 -8.227 -14.011 1.00 48.94 251 PHE A N 1
ATOM 1998 C CA . PHE A 1 251 ? 11.838 -7.782 -15.412 1.00 48.94 251 PHE A CA 1
ATOM 1999 C C . PHE A 1 251 ? 11.719 -8.963 -16.368 1.00 48.94 251 PHE A C 1
ATOM 2001 O O . PHE A 1 251 ? 12.451 -9.924 -16.222 1.00 48.94 251 PHE A O 1
ATOM 2008 N N . THR A 1 252 ? 10.860 -8.928 -17.379 1.00 35.47 252 THR A N 1
ATOM 2009 C CA . THR A 1 252 ? 10.798 -9.972 -18.420 1.00 35.47 252 THR A CA 1
ATOM 2010 C C . THR A 1 252 ? 11.538 -9.529 -19.677 1.00 35.47 252 THR A C 1
ATOM 2012 O O . THR A 1 252 ? 11.410 -8.376 -20.078 1.00 35.47 252 THR A O 1
ATOM 2015 N N . SER A 1 253 ? 12.270 -10.440 -20.331 1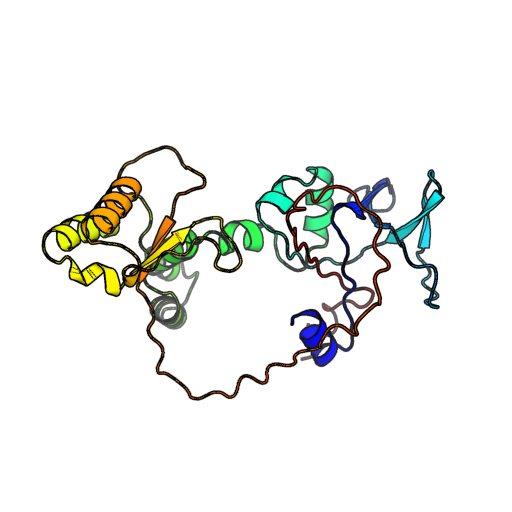.00 34.22 253 SER A N 1
ATOM 2016 C CA . SER A 1 253 ? 12.665 -10.255 -21.733 1.00 34.22 253 SER A CA 1
ATOM 2017 C C . SER A 1 253 ? 11.734 -11.049 -22.660 1.00 34.22 253 SER A C 1
ATOM 2019 O O . SER A 1 253 ? 11.271 -12.137 -22.321 1.00 34.22 253 SER A O 1
ATOM 2021 N N . HIS A 1 254 ? 11.439 -10.425 -23.803 1.00 40.25 254 HIS A N 1
ATOM 2022 C CA . HIS A 1 254 ? 10.868 -10.955 -25.045 1.00 40.25 254 HIS A CA 1
ATOM 2023 C C . HIS A 1 254 ? 9.740 -12.003 -24.974 1.00 40.25 254 HIS A C 1
ATOM 2025 O O . HIS A 1 254 ? 9.926 -13.178 -25.278 1.00 40.25 254 HIS A O 1
ATOM 2031 N N . ARG A 1 255 ? 8.519 -11.515 -24.743 1.00 36.53 255 ARG A N 1
ATOM 2032 C CA . ARG A 1 255 ? 7.380 -11.608 -25.683 1.00 36.53 255 ARG A CA 1
ATOM 2033 C C . ARG A 1 255 ? 6.232 -10.788 -25.113 1.00 36.53 255 ARG A C 1
ATOM 2035 O O . ARG A 1 255 ? 6.019 -10.812 -23.903 1.00 36.53 255 ARG A O 1
ATOM 2042 N N . ASP A 1 256 ? 5.522 -10.072 -25.974 1.00 39.66 256 ASP A N 1
ATOM 2043 C CA . ASP A 1 256 ? 4.331 -9.318 -25.609 1.00 39.66 256 ASP A CA 1
ATOM 2044 C C . ASP A 1 256 ? 3.344 -10.202 -24.837 1.00 39.66 256 ASP A C 1
ATOM 2046 O O . ASP A 1 256 ? 2.636 -11.028 -25.407 1.00 39.66 256 ASP A O 1
ATOM 2050 N N . LEU A 1 257 ? 3.247 -9.992 -23.520 1.00 44.19 257 LEU A N 1
ATOM 2051 C CA . LEU A 1 257 ? 2.180 -10.570 -22.692 1.00 44.19 257 LEU A CA 1
ATOM 2052 C C . LEU A 1 257 ? 0.784 -10.075 -23.129 1.00 44.19 257 LEU A C 1
ATOM 2054 O O . LEU A 1 257 ? -0.227 -10.601 -22.668 1.00 44.19 257 LEU A O 1
ATOM 2058 N N . TYR A 1 258 ? 0.731 -9.065 -24.004 1.00 39.59 258 TYR A N 1
ATOM 2059 C CA . TYR A 1 258 ? -0.490 -8.500 -24.572 1.00 39.59 258 TYR A CA 1
ATOM 2060 C C . TYR A 1 258 ? -1.087 -9.333 -25.715 1.00 39.59 258 TYR A C 1
ATOM 2062 O O . TYR A 1 258 ? -2.299 -9.286 -25.910 1.00 39.59 258 TYR A O 1
ATOM 2070 N N . GLU A 1 259 ? -0.292 -10.116 -26.453 1.00 35.78 259 GLU A N 1
ATOM 2071 C CA . GLU A 1 259 ? -0.838 -10.932 -27.550 1.00 35.78 259 GLU A CA 1
ATOM 2072 C C . GLU A 1 259 ? -1.479 -12.229 -27.042 1.00 35.78 259 GLU A C 1
ATOM 2074 O O . GLU A 1 259 ? -2.475 -12.688 -27.597 1.00 35.78 259 GLU A O 1
ATOM 2079 N N . THR A 1 260 ? -1.002 -12.782 -25.924 1.00 35.41 260 THR A N 1
ATOM 2080 C CA . THR A 1 260 ? -1.547 -14.030 -25.367 1.00 35.41 260 THR A CA 1
ATOM 2081 C C . THR A 1 260 ? -2.861 -13.842 -24.601 1.00 35.41 260 THR A C 1
ATOM 2083 O O . THR A 1 260 ? -3.571 -14.819 -24.380 1.00 35.41 260 THR A O 1
ATOM 2086 N N . SER A 1 261 ? -3.218 -12.617 -24.194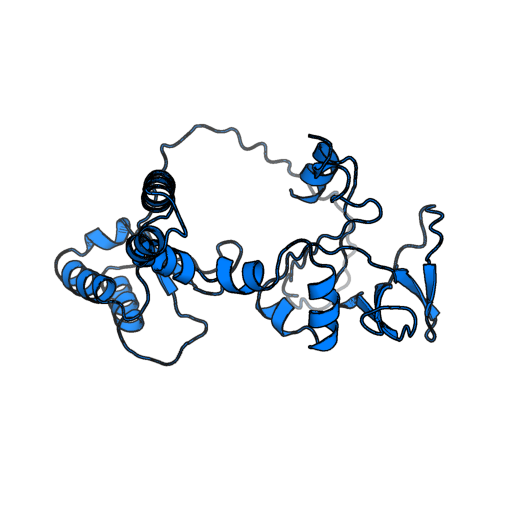 1.00 31.89 261 SER A N 1
ATOM 2087 C CA . SER A 1 261 ? -4.484 -12.334 -23.492 1.00 31.89 261 SER A CA 1
ATOM 2088 C C . SER A 1 261 ? -5.661 -12.033 -24.425 1.00 31.89 261 SER A C 1
ATOM 2090 O O . SER A 1 261 ? -6.790 -11.952 -23.957 1.00 31.89 261 SER A O 1
ATOM 2092 N N . ARG A 1 262 ? -5.420 -11.896 -25.737 1.00 29.94 262 ARG A N 1
ATOM 2093 C CA . ARG A 1 262 ? -6.472 -11.786 -26.765 1.00 29.94 262 ARG A CA 1
ATOM 2094 C C . ARG A 1 262 ? -6.851 -13.124 -27.409 1.00 29.94 262 ARG A C 1
ATOM 2096 O O . ARG A 1 262 ? -7.726 -13.144 -28.267 1.00 29.94 262 ARG A O 1
ATOM 2103 N N . ALA A 1 263 ? -6.210 -14.219 -27.003 1.00 33.00 263 ALA A N 1
ATOM 2104 C CA . ALA A 1 263 ? -6.469 -15.565 -27.515 1.00 33.00 263 ALA A CA 1
ATOM 2105 C C . ALA A 1 263 ? -7.179 -16.491 -26.501 1.00 33.00 263 ALA A C 1
ATOM 2107 O O . ALA A 1 263 ? -7.166 -17.707 -26.687 1.00 33.00 263 ALA A O 1
ATOM 2108 N N . LEU A 1 264 ? -7.789 -15.935 -25.445 1.00 31.92 264 LEU A N 1
ATOM 2109 C CA . LEU A 1 264 ? -8.665 -16.646 -24.504 1.00 31.92 264 LEU A CA 1
ATOM 2110 C C . LEU A 1 264 ? -9.935 -15.840 -24.234 1.00 31.92 264 LEU A C 1
ATOM 2112 O O . LEU A 1 264 ? -9.796 -14.629 -23.955 1.00 31.92 264 LEU A O 1
#

Secondary structure (DSSP, 8-state):
-HHHHHHHHHS--PEE--GGGEEEEE-TTSTTSEEEEEE----SS----TTEEE-TTS-EEEE---BB----HHHHHTS-HHHHHHHHTTBSS-HHIIIIIT-THHHHHHHHHHHHHHHTTSS-HHHHHHHHHHS--EEPTT-HHHHHHHHHHHH-GGGGGGEEEEETT--TTTT-EEGGGS-HHHHHHHHHHHHS-----TT-EEEEEPP-PPP----------PPP---------------------EE--S--TTTGGG--

Nearest PDB structures (foldseek):
  3id6-assembly1_C-2  TM=5.758E-01  e=1.041E+00  Saccharolobus solfataricus
  1nrg-assembly1_A-2  TM=3.401E-01  e=4.052E+00  Homo sapiens

Solvent-accessible surface area (backbone atoms only — not comparable to full-atom values): 16260 Å² total; per-residue (Å²): 114,65,54,62,50,44,27,75,75,68,75,42,68,48,48,72,58,58,79,89,37,56,45,80,41,85,28,91,88,38,94,80,42,46,44,48,27,35,58,61,90,77,89,84,70,96,72,96,60,98,60,62,47,73,43,100,85,70,47,44,31,36,70,57,78,43,37,44,86,56,68,54,65,70,59,56,70,69,46,54,73,67,57,50,51,60,48,54,79,31,33,75,59,57,60,65,52,60,66,46,68,54,28,53,51,45,52,22,50,52,61,70,41,38,68,58,36,41,76,69,66,77,36,52,73,69,55,43,51,50,48,60,73,70,45,64,59,35,38,43,62,57,36,68,70,43,49,52,49,45,60,50,40,76,79,37,55,74,58,39,62,51,27,30,38,37,34,27,75,51,64,94,74,53,76,59,43,50,31,77,80,46,54,56,70,55,47,50,52,54,46,49,62,37,44,49,94,63,79,91,53,90,76,46,44,30,44,28,54,53,84,82,75,83,88,73,94,74,88,81,82,79,81,77,76,74,77,76,86,73,88,73,80,87,73,93,77,84,90,74,90,75,80,84,79,86,81,63,33,48,26,53,70,93,70,71,74,70,64,68,64,74,76,109

Radius of gyration: 24.26 Å; Cα contacts (8 Å, |Δi|>4): 300; chains: 1; bounding box: 68×46×62 Å

Sequence (264 aa):
MFINAVWRRFGVKPRLIAPADLRLFPDARSKSGFRLCSVIHDRDGQVLHTWRFVAPYGEICEEIYQVGLELHQRELLALEPEMLRQISLRCFNDMRTILLVHDKRMLGIVRKEIPQLVARGVVTAVQAEALRLGIAETLIPGSKELKDLLQVSLTSPGLRHGYILKPIRSGKGNGIIFGDDVTAPEWTSLLQALTSPGEISAELCVVQRRITPQPVSCLIKMNFRLPRPRLKVHRNNDISMQNFHHSYSIFTSHRDLYETSRAL

Foldseek 3Di:
DVQVVCCVPPVFGWDWADPVQWDWDQDPVDPLRIFIKGFDPDPPDDDPDPAWDQDPVRTIIGTAQAFEFPDAPVSLVPDDPSNNVVNCVRYPDHVCCVVPVLQLVNLQVVLVCLVVCCVVVVDPPVVSVVSNVVRFHKAAQQDPVLVVVLVVLVVPVPCQQQKKWAQRRDPDCPPIGGSVNDGSVVVSVLSVVSNDPDDPDSRRTIITGDDDDDDDDDDDPDPPPPPDDDPDDDDDDDDDDDDDDDDTTTGTDDDPPPVVVVVD

Organism: Fusarium oxysporum (strain Fo5176) (NCBI:txid660025)

Mean predicted aligned error: 13.33 Å

pLDDT: mean 76.03, std 22.14, range [23.08, 97.94]